Protein AF-0000000083250280 (afdb_homodimer)

Foldseek 3Di:
DDPVVLVVLLVQLLVLQLQLVLLVVVCVVVVDVVSVVSSCVSNVVSVVSLVVSVVPDPPLQSVLSNLVNLVVNVVCCCPPVVDDQDPVSVVVSVVSVVVNVVSVD/DDPVVLVVLLVQLLLLQLQLVLLVVVCVVVVDVVSVVSSCVSNVVSVVSLVVSVVPDPPLQSVLSNLVNLVVNVVCCCPPVVDDCDPVSVVVSVVSVVVNVVSVD

Sequence (210 aa):
MTTSLLFLLLIAMTVFGSFGGALFKRYSASKRFVLLAVGGACYGTGALLNIYLLTKLPYTLVLPANSLTFVWTLLLAKWWFGEKIGKFKIAGTCIIMCGLLLLVLMTTSLLFLLLIAMTVFGSFGGALFKRYSASKRFVLLAVGGACYGTGALLNIYLLTKLPYTLVLPANSLTFVWTLLLAKWWFGEKIGKFKIAGTCIIMCGLLLLVL

Structure (mmCIF, N/CA/C/O backbone):
data_AF-0000000083250280-model_v1
#
loop_
_entity.id
_entity.type
_entity.pdbx_description
1 polymer 'Undecaprenyl phosphate-alpha-L-ara4N flippase subunit ArnE'
#
loop_
_atom_site.group_PDB
_atom_site.id
_atom_site.type_symbol
_atom_site.label_atom_id
_atom_site.label_alt_id
_atom_site.label_comp_id
_atom_site.label_asym_id
_atom_site.label_entity_id
_atom_site.label_seq_id
_atom_site.pdbx_PDB_ins_code
_atom_site.Cartn_x
_atom_site.Cartn_y
_atom_site.Cartn_z
_atom_site.occupancy
_atom_site.B_iso_or_equiv
_atom_site.auth_seq_id
_atom_site.auth_comp_id
_atom_site.auth_asym_id
_atom_site.auth_atom_id
_atom_site.pdbx_PDB_model_num
ATOM 1 N N . MET A 1 1 ? -12.227 20.516 5.793 1 61.25 1 MET A N 1
ATOM 2 C CA . MET A 1 1 ? -12.57 19.094 5.723 1 61.25 1 MET A CA 1
ATOM 3 C C . MET A 1 1 ? -12.523 18.453 7.109 1 61.25 1 MET A C 1
ATOM 5 O O . MET A 1 1 ? -11.531 18.609 7.824 1 61.25 1 MET A O 1
ATOM 9 N N . THR A 1 2 ? -13.633 17.844 7.625 1 76.75 2 THR A N 1
ATOM 10 C CA . THR A 1 2 ? -13.734 17.297 8.977 1 76.75 2 THR A CA 1
ATOM 11 C C . THR A 1 2 ? -12.922 16.016 9.102 1 76.75 2 THR A C 1
ATOM 13 O O . THR A 1 2 ? -12.578 15.383 8.102 1 76.75 2 THR A O 1
ATOM 16 N N . THR A 1 3 ? -12.367 15.82 10.273 1 82 3 THR A N 1
ATOM 17 C CA . THR A 1 3 ? -11.57 14.641 10.602 1 82 3 THR A CA 1
ATOM 18 C C . THR A 1 3 ? -12.281 13.367 10.141 1 82 3 THR A C 1
ATOM 20 O O . THR A 1 3 ? -11.641 12.445 9.633 1 82 3 THR A O 1
ATOM 23 N N . SER A 1 4 ? -13.57 13.43 10.156 1 87.44 4 SER A N 1
ATOM 24 C CA . SER A 1 4 ? -14.352 12.258 9.766 1 87.44 4 SER A CA 1
ATOM 25 C C . SER A 1 4 ? -14.242 11.992 8.266 1 87.44 4 SER A C 1
ATOM 27 O O . SER A 1 4 ? -14.172 10.836 7.836 1 87.44 4 SER A O 1
ATOM 29 N N . LEU A 1 5 ? -14.25 13.016 7.508 1 90.31 5 LEU A N 1
ATOM 30 C CA . LEU A 1 5 ? -14.164 12.883 6.055 1 90.31 5 LEU A CA 1
ATOM 31 C C . LEU A 1 5 ? -12.805 12.344 5.637 1 90.31 5 LEU A C 1
ATOM 33 O O . LEU A 1 5 ? -12.711 11.531 4.715 1 90.31 5 LEU A O 1
ATOM 37 N N . LEU A 1 6 ? -11.844 12.758 6.316 1 91.5 6 LEU A N 1
ATOM 38 C CA . LEU A 1 6 ? -10.5 12.297 5.988 1 91.5 6 LEU A CA 1
ATOM 39 C C . LEU A 1 6 ? -10.359 10.797 6.246 1 91.5 6 LEU A C 1
ATOM 41 O O . LEU A 1 6 ? -9.719 10.086 5.469 1 91.5 6 LEU A O 1
ATOM 45 N N . PHE A 1 7 ? -11.102 10.344 7.25 1 88.88 7 PHE A N 1
ATOM 46 C CA . PHE A 1 7 ? -11.047 8.914 7.559 1 88.88 7 PHE A CA 1
ATOM 47 C C . PHE A 1 7 ? -11.852 8.117 6.539 1 88.88 7 PHE A C 1
ATOM 49 O O . PHE A 1 7 ? -11.469 6.996 6.184 1 88.88 7 PHE A O 1
ATOM 56 N N . LEU A 1 8 ? -12.875 8.727 6.066 1 92.62 8 LEU A N 1
ATOM 57 C CA . LEU A 1 8 ? -13.656 8.086 5.016 1 92.62 8 LEU A CA 1
ATOM 58 C C . LEU A 1 8 ? -12.852 7.98 3.727 1 92.62 8 LEU A C 1
ATOM 60 O O . LEU A 1 8 ? -12.914 6.965 3.033 1 92.62 8 LEU A O 1
ATOM 64 N N . LEU A 1 9 ? -12.141 9.008 3.453 1 94.12 9 LEU A N 1
ATOM 65 C CA . LEU A 1 9 ? -11.312 9.016 2.254 1 94.12 9 LEU A CA 1
ATOM 66 C C . LEU A 1 9 ? -10.188 7.992 2.365 1 94.12 9 LEU A C 1
ATOM 68 O O . LEU A 1 9 ? -9.781 7.395 1.365 1 94.12 9 LEU A O 1
ATOM 72 N N . LEU A 1 10 ? -9.766 7.809 3.588 1 92.56 10 LEU A N 1
ATOM 73 C CA . LEU A 1 10 ? -8.75 6.781 3.816 1 92.56 10 LEU A CA 1
ATOM 74 C C . LEU A 1 10 ? -9.297 5.398 3.479 1 92.56 10 LEU A C 1
ATOM 76 O O . LEU A 1 10 ? -8.625 4.609 2.811 1 92.56 10 LEU A O 1
ATOM 80 N N . ILE A 1 11 ? -10.477 5.168 3.928 1 92.56 11 ILE A N 1
ATOM 81 C CA . ILE A 1 11 ? -11.125 3.891 3.641 1 92.56 11 ILE A CA 1
ATOM 82 C C . ILE A 1 11 ? -11.312 3.736 2.133 1 92.56 11 ILE A C 1
ATOM 84 O O . ILE A 1 11 ? -11 2.686 1.565 1 92.56 11 ILE A O 1
ATOM 88 N N . ALA A 1 12 ? -11.797 4.754 1.535 1 95.31 12 ALA A N 1
ATOM 89 C CA . ALA A 1 12 ? -12.016 4.734 0.092 1 95.31 12 ALA A CA 1
ATOM 90 C C . ALA A 1 12 ? -10.719 4.453 -0.659 1 95.31 12 ALA A C 1
ATOM 92 O O . ALA A 1 12 ? -10.711 3.695 -1.634 1 95.31 12 ALA A O 1
ATOM 93 N N . MET A 1 13 ? -9.664 5.055 -0.224 1 94.31 13 MET A N 1
ATOM 94 C CA . MET A 1 13 ? -8.352 4.863 -0.842 1 94.31 13 MET A CA 1
ATOM 95 C C . MET A 1 13 ? -7.953 3.393 -0.829 1 94.31 13 MET A C 1
ATOM 97 O O . MET A 1 13 ? -7.441 2.875 -1.823 1 94.31 13 MET A O 1
ATOM 101 N N . THR A 1 14 ? -8.211 2.701 0.251 1 93.38 14 THR A N 1
ATOM 102 C CA . THR A 1 14 ? -7.805 1.306 0.381 1 93.38 14 THR A CA 1
ATOM 103 C C . THR A 1 14 ? -8.703 0.402 -0.456 1 93.38 14 THR A C 1
ATOM 105 O O . THR A 1 14 ? -8.258 -0.626 -0.969 1 93.38 14 THR A O 1
ATOM 108 N N . VAL A 1 15 ? -9.953 0.803 -0.577 1 94.5 15 VAL A N 1
ATOM 109 C CA . VAL A 1 15 ? -10.883 0.042 -1.41 1 94.5 15 VAL A CA 1
ATOM 110 C C . VAL A 1 15 ? -10.453 0.128 -2.873 1 94.5 15 VAL A C 1
ATOM 112 O O . VAL A 1 15 ? -10.336 -0.894 -3.553 1 94.5 15 VAL A O 1
ATOM 115 N N . PHE A 1 16 ? -10.164 1.3 -3.33 1 94.88 16 PHE A N 1
ATOM 116 C CA . PHE A 1 16 ? -9.727 1.494 -4.707 1 94.88 16 PHE A CA 1
ATOM 117 C C . PHE A 1 16 ? -8.414 0.756 -4.965 1 94.88 16 PHE A C 1
ATOM 119 O O . PHE A 1 16 ? -8.234 0.159 -6.027 1 94.88 16 PHE A O 1
ATOM 126 N N . GLY A 1 17 ? -7.555 0.816 -4.016 1 92.19 17 GLY A N 1
ATOM 127 C CA . GLY A 1 17 ? -6.289 0.11 -4.156 1 92.19 17 GLY A CA 1
ATOM 128 C C . GLY A 1 17 ? -6.457 -1.395 -4.258 1 92.19 17 GLY A C 1
ATOM 129 O O . GLY A 1 17 ? -5.832 -2.037 -5.105 1 92.19 17 GLY A O 1
ATOM 130 N N . SER A 1 18 ? -7.27 -1.925 -3.402 1 93.56 18 SER A N 1
ATOM 131 C CA . SER A 1 18 ? -7.477 -3.369 -3.395 1 93.56 18 SER A CA 1
ATOM 132 C C . SER A 1 18 ? -8.18 -3.836 -4.664 1 93.56 18 SER A C 1
ATOM 134 O O . SER A 1 18 ? -7.809 -4.859 -5.246 1 93.56 18 SER A O 1
ATOM 136 N N . PHE A 1 19 ? -9.156 -3.096 -5.094 1 94.69 19 PHE A N 1
ATOM 137 C CA . PHE A 1 19 ? -9.883 -3.455 -6.309 1 94.69 19 PHE A CA 1
ATOM 138 C C . PHE A 1 19 ? -8.977 -3.34 -7.527 1 94.69 19 PHE A C 1
ATOM 140 O O . PHE A 1 19 ? -9.023 -4.191 -8.422 1 94.69 19 PHE A O 1
ATOM 147 N N . GLY A 1 20 ? -8.234 -2.285 -7.566 1 93.69 20 GLY A N 1
ATOM 148 C CA . GLY A 1 20 ? -7.273 -2.162 -8.648 1 93.69 20 GLY A CA 1
ATOM 149 C C . GLY A 1 20 ? -6.293 -3.318 -8.719 1 93.69 20 GLY A C 1
ATOM 150 O O . GLY A 1 20 ? -6.027 -3.854 -9.797 1 93.69 20 GLY A O 1
ATOM 151 N N . GLY A 1 21 ? -5.777 -3.688 -7.594 1 91.88 21 GLY A N 1
ATOM 152 C CA . GLY A 1 21 ? -4.883 -4.832 -7.535 1 91.88 21 GLY A CA 1
ATOM 153 C C . GLY A 1 21 ? -5.531 -6.121 -7.996 1 91.88 21 GLY A C 1
ATOM 154 O O . GLY A 1 21 ? -4.906 -6.926 -8.688 1 91.88 21 GLY A O 1
ATOM 155 N N . ALA A 1 22 ? -6.703 -6.344 -7.574 1 94.06 22 ALA A N 1
ATOM 156 C CA . ALA A 1 22 ? -7.43 -7.555 -7.957 1 94.06 22 ALA A CA 1
ATOM 157 C C . ALA A 1 22 ? -7.641 -7.609 -9.469 1 94.06 22 ALA A C 1
ATOM 159 O O . ALA A 1 22 ? -7.516 -8.672 -10.078 1 94.06 22 ALA A O 1
ATOM 160 N N . LEU A 1 23 ? -7.977 -6.473 -10.023 1 94.19 23 LEU A N 1
ATOM 161 C CA . LEU A 1 23 ? -8.195 -6.402 -11.469 1 94.19 23 LEU A CA 1
ATOM 162 C C . LEU A 1 23 ? -6.895 -6.648 -12.227 1 94.19 23 LEU A C 1
ATOM 164 O O . LEU A 1 23 ? -6.898 -7.27 -13.289 1 94.19 23 LEU A O 1
ATOM 168 N N . PHE A 1 24 ? -5.809 -6.152 -11.656 1 93.06 24 PHE A N 1
ATOM 169 C CA . PHE A 1 24 ? -4.52 -6.418 -12.281 1 93.06 24 PHE A CA 1
ATOM 170 C C . PHE A 1 24 ? -4.191 -7.906 -12.242 1 93.06 24 PHE A C 1
ATOM 172 O O . PHE A 1 24 ? -3.654 -8.453 -13.203 1 93.06 24 PHE A O 1
ATOM 179 N N . LYS A 1 25 ? -4.48 -8.453 -11.086 1 92 25 LYS A N 1
ATOM 180 C CA . LYS A 1 25 ? -4.242 -9.891 -11 1 92 25 LYS A CA 1
ATOM 181 C C . LYS A 1 25 ? -5.094 -10.648 -12.023 1 92 25 LYS A C 1
ATOM 183 O O . LYS A 1 25 ? -4.613 -11.586 -12.664 1 92 25 LYS A O 1
ATOM 188 N N . ARG A 1 26 ? -6.32 -10.281 -12.117 1 92.38 26 ARG A N 1
ATOM 189 C CA . ARG A 1 26 ? -7.195 -10.93 -13.086 1 92.38 26 ARG A CA 1
ATOM 190 C C . ARG A 1 26 ? -6.695 -10.711 -14.508 1 92.38 26 ARG A C 1
ATOM 192 O O . ARG A 1 26 ? -6.848 -11.586 -15.367 1 92.38 26 ARG A O 1
ATOM 199 N N . TYR A 1 27 ? -6.211 -9.547 -14.719 1 90.62 27 TYR A N 1
ATOM 200 C CA . TYR A 1 27 ? -5.633 -9.25 -16.031 1 90.62 27 TYR A CA 1
ATOM 201 C C . TYR A 1 27 ? -4.512 -10.227 -16.359 1 90.62 27 TYR A C 1
ATOM 203 O O . TYR A 1 27 ? -4.367 -10.633 -17.516 1 90.62 27 TYR A O 1
ATOM 211 N N . SER A 1 28 ? -3.713 -10.578 -15.383 1 86.94 28 SER A N 1
ATOM 212 C CA . SER A 1 28 ? -2.596 -11.484 -15.609 1 86.94 28 SER A CA 1
ATOM 213 C C . SER A 1 28 ? -3.084 -12.844 -16.109 1 86.94 28 SER A C 1
ATOM 215 O O . SER A 1 28 ? -2.371 -13.531 -16.844 1 86.94 28 SER A O 1
ATOM 217 N N . ALA A 1 29 ? -4.234 -13.227 -15.82 1 87.12 29 ALA A N 1
ATOM 218 C CA . ALA A 1 29 ? -4.793 -14.508 -16.234 1 87.12 29 ALA A CA 1
ATOM 219 C C . ALA A 1 29 ? -5.559 -14.367 -17.547 1 87.12 29 ALA A C 1
ATOM 221 O O . ALA A 1 29 ? -5.418 -15.195 -18.453 1 87.12 29 ALA A O 1
ATOM 222 N N . SER A 1 30 ? -6.34 -13.297 -17.688 1 89.5 30 SER A N 1
ATOM 223 C CA . SER A 1 30 ? -7.258 -13.172 -18.828 1 89.5 30 SER A CA 1
ATOM 224 C C . SER A 1 30 ? -6.641 -12.336 -19.953 1 89.5 30 SER A C 1
ATOM 226 O O . SER A 1 30 ? -7.031 -12.477 -21.109 1 89.5 30 SER A O 1
ATOM 228 N N . LYS A 1 31 ? -5.734 -11.5 -19.625 1 89.69 31 LYS A N 1
ATOM 229 C CA . LYS A 1 31 ? -5.051 -10.609 -20.562 1 89.69 31 LYS A CA 1
ATOM 230 C C . LYS A 1 31 ? -6.039 -9.688 -21.266 1 89.69 31 LYS A C 1
ATOM 232 O O . LYS A 1 31 ? -5.836 -9.32 -22.422 1 89.69 31 LYS A O 1
ATOM 237 N N . ARG A 1 32 ? -7.246 -9.453 -20.625 1 91.56 32 ARG A N 1
ATOM 238 C CA . ARG A 1 32 ? -8.227 -8.508 -21.156 1 91.56 32 ARG A CA 1
ATOM 239 C C . ARG A 1 32 ? -7.832 -7.074 -20.828 1 91.56 32 ARG A C 1
ATOM 241 O O . ARG A 1 32 ? -7.754 -6.691 -19.656 1 91.56 32 ARG A O 1
ATOM 248 N N . PHE A 1 33 ? -7.66 -6.234 -21.797 1 93.31 33 PHE A N 1
ATOM 249 C CA . PHE A 1 33 ? -7.164 -4.871 -21.656 1 93.31 33 PHE A CA 1
ATOM 250 C C . PHE A 1 33 ? -8.125 -4.035 -20.812 1 93.31 33 PHE A C 1
ATOM 252 O O . PHE A 1 33 ? -7.703 -3.094 -20.141 1 93.31 33 PHE A O 1
ATOM 259 N N . VAL A 1 34 ? -9.383 -4.375 -20.922 1 94.31 34 VAL A N 1
ATOM 260 C CA . VAL A 1 34 ? -10.367 -3.637 -20.141 1 94.31 34 VAL A CA 1
ATOM 261 C C . VAL A 1 34 ? -10.039 -3.756 -18.656 1 94.31 34 VAL A C 1
ATOM 263 O O . VAL A 1 34 ? -10.219 -2.803 -17.891 1 94.31 34 VAL A O 1
ATOM 266 N N . LEU A 1 35 ? -9.492 -4.863 -18.203 1 94.56 35 LEU A N 1
ATOM 267 C CA . LEU A 1 35 ? -9.117 -5.07 -16.797 1 94.56 35 LEU A CA 1
ATOM 268 C C . LEU A 1 35 ? -7.922 -4.203 -16.422 1 94.56 35 LEU A C 1
ATOM 270 O O . LEU A 1 35 ? -7.855 -3.678 -15.312 1 94.56 35 LEU A O 1
ATOM 274 N N . LEU A 1 36 ? -7.066 -4.102 -17.375 1 92.44 36 LEU A N 1
ATOM 275 C CA . LEU A 1 36 ? -5.906 -3.246 -17.141 1 92.44 36 LEU A CA 1
ATOM 276 C C . LEU A 1 36 ? -6.324 -1.784 -17.031 1 92.44 36 LEU A C 1
ATOM 278 O O . LEU A 1 36 ? -5.867 -1.078 -16.125 1 92.44 36 LEU A O 1
ATOM 282 N N . ALA A 1 37 ? -7.145 -1.393 -17.875 1 94.88 37 ALA A N 1
ATOM 283 C CA . ALA A 1 37 ? -7.602 -0.005 -17.906 1 94.88 37 ALA A CA 1
ATOM 284 C C . ALA A 1 37 ? -8.406 0.327 -16.656 1 94.88 37 ALA A C 1
ATOM 286 O O . ALA A 1 37 ? -8.156 1.334 -15.984 1 94.88 37 ALA A O 1
ATOM 287 N N . VAL A 1 38 ? -9.344 -0.538 -16.344 1 95.44 38 VAL A N 1
ATOM 288 C CA . VAL A 1 38 ? -10.188 -0.3 -15.18 1 95.44 38 VAL A CA 1
ATOM 289 C C . VAL A 1 38 ? -9.359 -0.443 -13.906 1 95.44 38 VAL A C 1
ATOM 291 O O . VAL A 1 38 ? -9.523 0.331 -12.961 1 95.44 38 VAL A O 1
ATOM 294 N N . GLY A 1 39 ? -8.469 -1.437 -13.883 1 95 39 GLY A N 1
ATOM 295 C CA . GLY A 1 39 ? -7.559 -1.568 -12.758 1 95 39 GLY A CA 1
ATOM 296 C C . GLY A 1 39 ? -6.66 -0.359 -12.57 1 95 39 GLY A C 1
ATOM 297 O O . GLY A 1 39 ? -6.477 0.115 -11.445 1 95 39 GLY A O 1
ATOM 298 N N . GLY A 1 40 ? -6.141 0.108 -13.648 1 93.81 40 GLY A N 1
ATOM 299 C CA . GLY A 1 40 ? -5.336 1.319 -13.625 1 93.81 40 GLY A CA 1
ATOM 300 C C . GLY A 1 40 ? -6.094 2.527 -13.109 1 93.81 40 GLY A C 1
ATOM 301 O O . GLY A 1 40 ? -5.555 3.324 -12.336 1 93.81 40 GLY A O 1
ATOM 302 N N . ALA A 1 41 ? -7.266 2.666 -13.602 1 95.25 41 ALA A N 1
ATOM 303 C CA . ALA A 1 41 ? -8.102 3.771 -13.148 1 95.25 41 ALA A CA 1
ATOM 304 C C . ALA A 1 41 ? -8.375 3.676 -11.648 1 95.25 41 ALA A C 1
ATOM 306 O O . ALA A 1 41 ? -8.297 4.676 -10.93 1 95.25 41 ALA A O 1
ATOM 307 N N . CYS A 1 42 ? -8.727 2.486 -11.188 1 95 42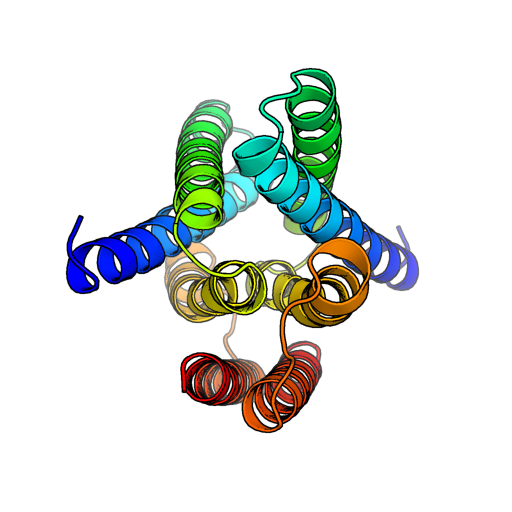 CYS A N 1
ATOM 308 C CA . CYS A 1 42 ? -8.977 2.273 -9.766 1 95 42 CYS A CA 1
ATOM 309 C C . CYS A 1 42 ? -7.719 2.559 -8.945 1 95 42 CYS A C 1
ATOM 311 O O . CYS A 1 42 ? -7.762 3.324 -7.984 1 95 42 CYS A O 1
ATOM 313 N N . TYR A 1 43 ? -6.684 1.953 -9.383 1 90.19 43 TYR A N 1
ATOM 314 C CA . TYR A 1 43 ? -5.418 2.133 -8.68 1 90.19 43 TYR A CA 1
ATOM 315 C C . TYR A 1 43 ? -4.973 3.59 -8.719 1 90.19 43 TYR A C 1
ATOM 317 O O . TYR A 1 43 ? -4.457 4.117 -7.734 1 90.19 43 TYR A O 1
ATOM 325 N N . GLY A 1 44 ? -5.09 4.184 -9.859 1 91.38 44 GLY A N 1
ATOM 326 C CA . GLY A 1 44 ? -4.781 5.594 -10.016 1 91.38 44 GLY A CA 1
ATOM 327 C C . GLY A 1 44 ? -5.594 6.488 -9.094 1 91.38 44 GLY A C 1
ATOM 328 O O . GLY A 1 44 ? -5.059 7.43 -8.5 1 91.38 44 GLY A O 1
ATOM 329 N N . THR A 1 45 ? -6.883 6.203 -9.031 1 94.81 45 THR A N 1
ATOM 330 C CA . THR A 1 45 ? -7.738 6.945 -8.117 1 94.81 45 THR A CA 1
ATOM 331 C C . THR A 1 45 ? -7.262 6.777 -6.676 1 94.81 45 THR A C 1
ATOM 333 O O . THR A 1 45 ? -7.219 7.746 -5.914 1 94.81 45 THR A O 1
ATOM 336 N N . GLY A 1 46 ? -6.93 5.551 -6.262 1 93.38 46 GLY A N 1
ATOM 337 C CA . GLY A 1 46 ? -6.363 5.316 -4.941 1 93.38 46 GLY A CA 1
ATOM 338 C C . GLY A 1 46 ? -5.098 6.109 -4.688 1 93.38 46 GLY A C 1
ATOM 339 O O . GLY A 1 46 ? -4.914 6.668 -3.604 1 93.38 46 GLY A O 1
ATOM 340 N N . ALA A 1 47 ? -4.273 6.18 -5.707 1 89.94 47 ALA A N 1
ATOM 341 C CA . ALA A 1 47 ? -3.021 6.926 -5.609 1 89.94 47 ALA A CA 1
ATOM 342 C C . ALA A 1 47 ? -3.283 8.422 -5.426 1 89.94 47 ALA A C 1
ATOM 344 O O . ALA A 1 47 ? -2.639 9.07 -4.602 1 89.94 47 ALA A O 1
ATOM 345 N N . LEU A 1 48 ? -4.203 8.898 -6.176 1 92.81 48 LEU A N 1
ATOM 346 C CA . LEU A 1 48 ? -4.539 10.312 -6.07 1 92.81 48 LEU A CA 1
ATOM 347 C C . LEU A 1 48 ? -5.102 10.641 -4.691 1 92.81 48 LEU A C 1
ATOM 349 O O . LEU A 1 48 ? -4.793 11.688 -4.117 1 92.81 48 LEU A O 1
ATOM 353 N N . LEU A 1 49 ? -5.953 9.781 -4.211 1 93.88 49 LEU A N 1
ATOM 354 C CA . LEU A 1 49 ? -6.465 9.953 -2.857 1 93.88 49 LEU A CA 1
ATOM 355 C C . LEU A 1 49 ? -5.328 9.914 -1.84 1 93.88 49 LEU A C 1
ATOM 357 O O . LEU A 1 49 ? -5.324 10.688 -0.876 1 93.88 49 LEU A O 1
ATOM 361 N N . ASN A 1 50 ? -4.43 9.031 -2.078 1 90.56 50 ASN A N 1
ATOM 362 C CA . ASN A 1 50 ? -3.27 8.938 -1.201 1 90.56 50 ASN A CA 1
ATOM 363 C C . ASN A 1 50 ? -2.471 10.242 -1.19 1 90.56 50 ASN A C 1
ATOM 365 O O . ASN A 1 50 ? -2.092 10.734 -0.126 1 90.56 50 ASN A O 1
ATOM 369 N N . ILE A 1 51 ? -2.221 10.75 -2.354 1 90.19 51 ILE A N 1
ATOM 370 C CA . ILE A 1 51 ? -1.474 11.992 -2.477 1 90.19 51 ILE A CA 1
ATOM 371 C C . ILE A 1 51 ? -2.217 13.117 -1.751 1 90.19 51 ILE A C 1
ATOM 373 O O . ILE A 1 51 ? -1.609 13.891 -1.01 1 90.19 51 ILE A O 1
ATOM 377 N N . TYR A 1 52 ? -3.451 13.172 -1.966 1 93.44 52 TYR A N 1
ATOM 378 C CA . TYR A 1 52 ? -4.273 14.18 -1.308 1 93.44 52 TYR A CA 1
ATOM 379 C C . TYR A 1 52 ? -4.223 14.023 0.207 1 93.44 52 TYR A C 1
ATOM 381 O O . TYR A 1 52 ? -4.047 15 0.935 1 93.44 52 TYR A O 1
ATOM 389 N N . LEU A 1 53 ? -4.383 12.859 0.697 1 93.44 53 LEU A N 1
ATOM 390 C CA . LEU A 1 53 ? -4.41 12.594 2.131 1 93.44 53 LEU A CA 1
ATOM 391 C C . LEU A 1 53 ? -3.061 12.898 2.768 1 93.44 53 LEU A C 1
ATOM 393 O O . LEU A 1 53 ? -2.992 13.305 3.93 1 93.44 53 LEU A O 1
ATOM 397 N N . LEU A 1 54 ? -1.982 12.797 2.006 1 90.5 54 LEU A N 1
ATOM 398 C CA . LEU A 1 54 ? -0.641 13.086 2.504 1 90.5 54 LEU A CA 1
ATOM 399 C C . LEU A 1 54 ? -0.457 14.578 2.746 1 90.5 54 LEU A C 1
ATOM 401 O O . LEU A 1 54 ? 0.449 14.984 3.477 1 90.5 54 LEU A O 1
ATOM 405 N N . THR A 1 55 ? -1.272 15.359 2.051 1 90.75 55 THR A N 1
ATOM 406 C CA . THR A 1 55 ? -1.205 16.797 2.281 1 90.75 55 THR A CA 1
ATOM 407 C C . THR A 1 55 ? -1.978 17.188 3.541 1 90.75 55 THR A C 1
ATOM 409 O O . THR A 1 55 ? -1.797 18.281 4.078 1 90.75 55 THR A O 1
ATOM 412 N N . LYS A 1 56 ? -2.814 16.297 4.059 1 91.75 56 LYS A N 1
ATOM 413 C CA . LYS A 1 56 ? -3.707 16.656 5.16 1 91.75 56 LYS A CA 1
ATOM 414 C C . LYS A 1 56 ? -3.35 15.883 6.426 1 91.75 56 LYS A C 1
ATOM 416 O O . LYS A 1 56 ? -3.639 16.328 7.535 1 91.75 56 LYS A O 1
ATOM 421 N N . LEU A 1 57 ? -2.811 14.75 6.332 1 88.62 57 LEU A N 1
ATOM 422 C CA . LEU A 1 57 ? -2.547 13.867 7.457 1 88.62 57 LEU A CA 1
ATOM 423 C C . LEU A 1 57 ? -1.061 13.531 7.551 1 88.62 57 LEU A C 1
ATOM 425 O O . LEU A 1 57 ? -0.33 13.656 6.566 1 88.62 57 LEU A O 1
ATOM 429 N N . PRO A 1 58 ? -0.611 13.148 8.742 1 88.94 58 PRO A N 1
ATOM 430 C CA . PRO A 1 58 ? 0.789 12.75 8.891 1 88.94 58 PRO A CA 1
ATOM 431 C C . PRO A 1 58 ? 1.144 11.516 8.062 1 88.94 58 PRO A C 1
ATOM 433 O O . PRO A 1 58 ? 0.302 10.633 7.863 1 88.94 58 PRO A O 1
ATOM 436 N N . TYR A 1 59 ? 2.367 11.578 7.539 1 90.5 59 TYR A N 1
ATOM 437 C CA . TYR A 1 59 ? 2.916 10.492 6.742 1 90.5 59 TYR A CA 1
ATOM 438 C C . TYR A 1 59 ? 2.789 9.156 7.477 1 90.5 59 TYR A C 1
ATOM 440 O O . TYR A 1 59 ? 2.434 8.141 6.879 1 90.5 59 TYR A O 1
ATOM 448 N N . THR A 1 60 ? 3.01 9.102 8.781 1 87.81 60 THR A N 1
ATOM 449 C CA . THR A 1 60 ? 3.02 7.891 9.602 1 87.81 60 THR A CA 1
ATOM 450 C C . THR A 1 60 ? 1.604 7.355 9.797 1 87.81 60 THR A C 1
ATOM 452 O O . THR A 1 60 ? 1.417 6.246 10.297 1 87.81 60 THR A O 1
ATOM 455 N N . LEU A 1 61 ? 0.681 8.125 9.328 1 85.75 61 LEU A N 1
ATOM 456 C CA . LEU A 1 61 ? -0.698 7.66 9.422 1 85.75 61 LEU A CA 1
ATOM 457 C C . LEU A 1 61 ? -1.201 7.164 8.07 1 85.75 61 LEU A C 1
ATOM 459 O O . LEU A 1 61 ? -1.807 6.09 7.988 1 85.75 61 LEU A O 1
ATOM 463 N N . VAL A 1 62 ? -0.955 7.906 7.082 1 87.62 62 VAL A N 1
ATOM 464 C CA . VAL A 1 62 ? -1.516 7.629 5.766 1 87.62 62 VAL A CA 1
ATOM 465 C C . VAL A 1 62 ? -0.962 6.309 5.234 1 87.62 62 VAL A C 1
ATOM 467 O O . VAL A 1 62 ? -1.722 5.441 4.797 1 87.62 62 VAL A O 1
ATOM 470 N N . LEU A 1 63 ? 0.323 6.113 5.27 1 86.19 63 LEU A N 1
ATOM 471 C CA . LEU A 1 63 ? 0.923 4.926 4.672 1 86.19 63 LEU A CA 1
ATOM 472 C C . LEU A 1 63 ? 0.522 3.67 5.438 1 86.19 63 LEU A C 1
ATOM 474 O O . LEU A 1 63 ? 0.084 2.686 4.84 1 86.19 63 LEU A O 1
ATOM 478 N N . PRO A 1 64 ? 0.562 3.729 6.668 1 83 64 PRO 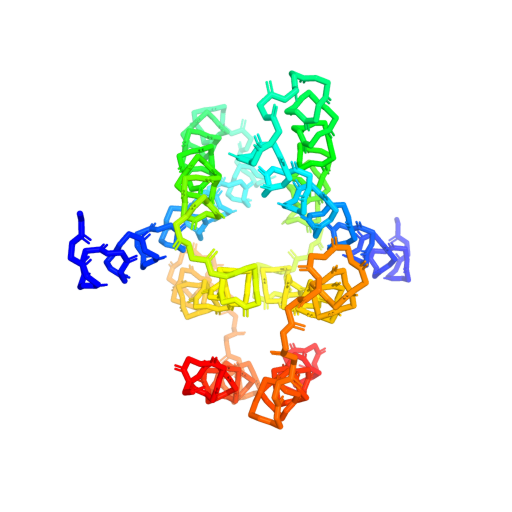A N 1
ATOM 479 C CA . PRO A 1 64 ? 0.128 2.529 7.391 1 83 64 PRO A CA 1
ATOM 480 C C . PRO A 1 64 ? -1.364 2.25 7.223 1 83 64 PRO A C 1
ATOM 482 O O . PRO A 1 64 ? -1.797 1.1 7.332 1 83 64 PRO A O 1
ATOM 485 N N . ALA A 1 65 ? -2.186 3.213 6.984 1 85.12 65 ALA A N 1
ATOM 486 C CA . ALA A 1 65 ? -3.615 3.012 6.762 1 85.12 65 ALA A CA 1
ATOM 487 C C . ALA A 1 65 ? -3.861 2.1 5.566 1 85.12 65 ALA A C 1
ATOM 489 O O . ALA A 1 65 ? -4.926 1.484 5.453 1 85.12 65 ALA A O 1
ATOM 490 N N . ASN A 1 66 ? -2.865 1.996 4.73 1 84.44 66 ASN A N 1
ATOM 491 C CA . ASN A 1 66 ? -2.949 1.102 3.58 1 84.44 66 ASN A CA 1
ATOM 492 C C . ASN A 1 66 ? -3.051 -0.358 4.012 1 84.44 66 ASN A C 1
ATOM 494 O O . ASN A 1 66 ? -3.447 -1.217 3.221 1 84.44 66 ASN A O 1
ATOM 498 N N . SER A 1 67 ? -2.68 -0.627 5.242 1 83.81 67 SER A N 1
ATOM 499 C CA . SER A 1 67 ? -2.789 -2 5.727 1 83.81 67 SER A CA 1
ATOM 500 C C . SER A 1 67 ? -4.242 -2.459 5.762 1 83.81 67 SER A C 1
ATOM 502 O O . SER A 1 67 ? -4.52 -3.66 5.734 1 83.81 67 SER A O 1
ATOM 504 N N . LEU A 1 68 ? -5.184 -1.561 5.777 1 85.88 68 LEU A N 1
ATOM 505 C CA . LEU A 1 68 ? -6.602 -1.892 5.703 1 85.88 68 LEU A CA 1
ATOM 506 C C . LEU A 1 68 ? -6.922 -2.629 4.406 1 85.88 68 LEU A C 1
ATOM 508 O O . LEU A 1 68 ? -7.926 -3.34 4.32 1 85.88 68 LEU A O 1
ATOM 512 N N . THR A 1 69 ? -6.148 -2.395 3.416 1 87.81 69 THR A N 1
ATOM 513 C CA . THR A 1 69 ? -6.312 -3.055 2.127 1 87.81 69 THR A CA 1
ATOM 514 C C . THR A 1 69 ? -6.301 -4.574 2.291 1 87.81 69 THR A C 1
ATOM 516 O O . THR A 1 69 ? -6.922 -5.293 1.509 1 87.81 69 THR A O 1
ATOM 519 N N . PHE A 1 70 ? -5.641 -5.059 3.342 1 87 70 PHE A N 1
ATOM 520 C CA . PHE A 1 70 ? -5.488 -6.496 3.531 1 87 70 PHE A CA 1
ATOM 521 C C . PHE A 1 70 ? -6.836 -7.148 3.818 1 87 70 PHE A C 1
ATOM 523 O O . PHE A 1 70 ? -7.066 -8.297 3.443 1 87 70 PHE A O 1
ATOM 530 N N . VAL A 1 71 ? -7.68 -6.434 4.461 1 88.25 71 VAL A N 1
ATOM 531 C CA . VAL A 1 71 ? -9.016 -6.949 4.715 1 88.25 71 VAL A CA 1
ATOM 532 C C . VAL A 1 71 ? -9.75 -7.168 3.391 1 88.25 71 VAL A C 1
ATOM 534 O O . VAL A 1 71 ? -10.32 -8.234 3.16 1 88.25 71 VAL A O 1
ATOM 537 N N . TRP A 1 72 ? -9.688 -6.227 2.551 1 92.31 72 TRP A N 1
ATOM 538 C CA . TRP A 1 72 ? -10.328 -6.328 1.241 1 92.31 72 TRP A CA 1
ATOM 539 C C . TRP A 1 72 ? -9.68 -7.43 0.407 1 92.31 72 TRP A C 1
ATOM 541 O O . TRP A 1 72 ? -10.367 -8.141 -0.324 1 92.31 72 TRP A O 1
ATOM 551 N N . THR A 1 73 ? -8.383 -7.48 0.558 1 90.31 73 THR A N 1
ATOM 552 C CA . THR A 1 73 ? -7.625 -8.469 -0.2 1 90.31 73 THR A CA 1
ATOM 553 C C . THR A 1 73 ? -8.086 -9.883 0.145 1 90.31 73 THR A C 1
ATOM 555 O O . THR A 1 73 ? -8.234 -10.727 -0.742 1 90.31 73 THR A O 1
ATOM 558 N N . LEU A 1 74 ? -8.281 -10.133 1.426 1 88.81 74 LEU A N 1
ATOM 559 C CA . LEU A 1 74 ? -8.734 -11.453 1.839 1 88.81 74 LEU A CA 1
ATOM 560 C C . LEU A 1 74 ? -10.102 -11.773 1.241 1 88.81 74 LEU A C 1
ATOM 562 O O . LEU A 1 74 ? -10.336 -12.891 0.768 1 88.81 74 LEU A O 1
ATOM 566 N N . LEU A 1 75 ? -10.922 -10.812 1.28 1 90.56 75 LEU A N 1
ATOM 567 C CA . LEU A 1 75 ? -12.281 -11.008 0.773 1 90.56 75 LEU A CA 1
ATOM 568 C C . LEU A 1 75 ? -12.266 -11.25 -0.732 1 90.56 75 LEU A C 1
ATOM 570 O O . LEU A 1 75 ? -12.906 -12.188 -1.221 1 90.56 75 LEU A O 1
ATOM 574 N N . LEU A 1 76 ? -11.555 -10.461 -1.452 1 92.19 76 LEU A N 1
ATOM 575 C CA . LEU A 1 76 ? -11.5 -10.57 -2.906 1 92.19 76 LEU A CA 1
ATOM 576 C C . LEU A 1 76 ? -10.766 -11.844 -3.326 1 92.19 76 LEU A C 1
ATOM 578 O O . LEU A 1 76 ? -11.141 -12.477 -4.312 1 92.19 76 LEU A O 1
ATOM 582 N N . ALA A 1 77 ? -9.688 -12.164 -2.568 1 90.25 77 ALA A N 1
ATOM 583 C CA . ALA A 1 77 ? -8.914 -13.359 -2.885 1 90.25 77 ALA A CA 1
ATOM 584 C C . ALA A 1 77 ? -9.789 -14.609 -2.814 1 90.25 77 ALA A C 1
ATOM 586 O O . ALA A 1 77 ? -9.68 -15.5 -3.66 1 90.25 77 ALA A O 1
ATOM 587 N N . LYS A 1 78 ? -10.602 -14.688 -1.838 1 88.25 78 LYS A N 1
ATOM 588 C CA . LYS A 1 78 ? -11.484 -15.836 -1.654 1 88.25 78 LYS A CA 1
ATOM 589 C C . LYS A 1 78 ? -12.578 -15.867 -2.721 1 88.25 78 LYS A C 1
ATOM 591 O O . LYS A 1 78 ? -12.773 -16.891 -3.387 1 88.25 78 LYS A O 1
ATOM 596 N N . TRP A 1 79 ? -13.227 -14.805 -2.91 1 88.31 79 TRP A N 1
ATOM 597 C CA . TRP A 1 79 ? -14.438 -14.781 -3.729 1 88.31 79 TRP A CA 1
ATOM 598 C C . TRP A 1 79 ? -14.086 -14.664 -5.207 1 88.31 79 TRP A C 1
ATOM 600 O O . TRP A 1 79 ? -14.742 -15.273 -6.055 1 88.31 79 TRP A O 1
ATOM 610 N N . TRP A 1 80 ? -13.078 -13.938 -5.535 1 88 80 TRP A N 1
ATOM 611 C CA . TRP A 1 80 ? -12.781 -13.688 -6.941 1 88 80 TRP A CA 1
ATOM 612 C C . TRP A 1 80 ? -11.758 -14.688 -7.469 1 88 80 TRP A C 1
ATOM 614 O O . TRP A 1 80 ? -11.844 -15.117 -8.617 1 88 80 TRP A O 1
ATOM 624 N N . PHE A 1 81 ? -10.758 -15.086 -6.645 1 89.94 81 PHE A N 1
ATOM 625 C CA . PHE A 1 81 ? -9.648 -15.883 -7.152 1 89.94 81 PHE A CA 1
ATOM 626 C C . PHE A 1 81 ? -9.688 -17.297 -6.578 1 89.94 81 PHE A C 1
ATOM 628 O O . PHE A 1 81 ? -8.938 -18.172 -7.02 1 89.94 81 PHE A O 1
ATOM 635 N N . GLY A 1 82 ? -10.531 -17.516 -5.598 1 88.62 82 GLY A N 1
ATOM 636 C CA . GLY A 1 82 ? -10.664 -18.844 -5.031 1 88.62 82 GLY A CA 1
ATOM 637 C C . GLY A 1 82 ? -9.438 -19.281 -4.254 1 88.62 82 GLY A C 1
ATOM 638 O O . GLY A 1 82 ? -9.117 -20.469 -4.203 1 88.62 82 GLY A O 1
ATOM 639 N N . GLU A 1 83 ? -8.641 -18.375 -3.799 1 87.12 83 GLU A N 1
ATOM 640 C CA . GLU A 1 83 ? -7.469 -18.703 -2.998 1 87.12 83 GLU A CA 1
ATOM 641 C C . GLU A 1 83 ? -7.867 -19.344 -1.671 1 87.12 83 GLU A C 1
ATOM 643 O O . GLU A 1 83 ? -8.906 -19 -1.097 1 87.12 83 GLU A O 1
ATOM 648 N N . LYS A 1 84 ? -7.164 -20.359 -1.283 1 86.25 84 LYS A N 1
ATOM 649 C CA . LYS A 1 84 ? -7.395 -20.953 0.031 1 86.25 84 LYS A CA 1
ATOM 650 C C . LYS A 1 84 ? -6.867 -20.047 1.141 1 86.25 84 LYS A C 1
ATOM 652 O O . LYS A 1 84 ? -5.672 -19.766 1.198 1 86.25 84 LYS A O 1
ATOM 657 N N . ILE A 1 85 ? -7.797 -19.547 1.85 1 86.75 85 ILE A N 1
ATOM 658 C CA . ILE A 1 85 ? -7.414 -18.688 2.955 1 86.75 85 ILE A CA 1
ATOM 659 C C . ILE A 1 85 ? -7.184 -19.516 4.211 1 86.75 85 ILE A C 1
ATOM 661 O O . ILE A 1 85 ? -8.133 -20 4.828 1 86.75 85 ILE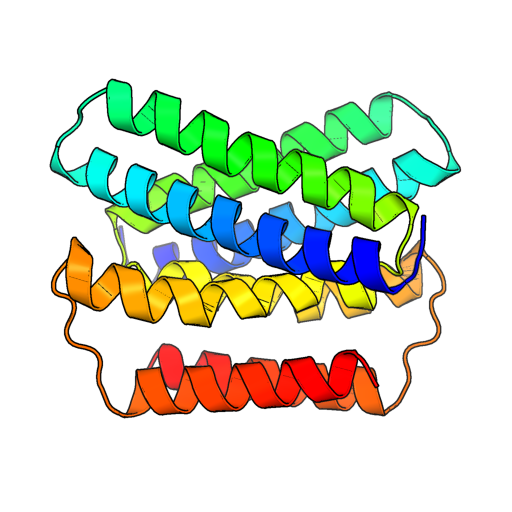 A O 1
ATOM 665 N N . GLY A 1 86 ? -5.945 -19.719 4.586 1 86.81 86 GLY A N 1
ATOM 666 C CA . GLY A 1 86 ? -5.586 -20.516 5.75 1 86.81 86 GLY A CA 1
ATOM 667 C C . GLY A 1 86 ? -5.648 -19.75 7.051 1 86.81 86 GLY A C 1
ATOM 668 O O . GLY A 1 86 ? -5.863 -18.531 7.043 1 86.81 86 GLY A O 1
ATOM 669 N N . LYS A 1 87 ? -5.52 -20.484 8.094 1 90.56 87 LYS A N 1
ATOM 670 C CA . LYS A 1 87 ? -5.602 -19.906 9.43 1 90.56 87 LYS A CA 1
ATOM 671 C C . LYS A 1 87 ? -4.5 -18.875 9.648 1 90.56 87 LYS A C 1
ATOM 673 O O . LYS A 1 87 ? -4.711 -17.859 10.32 1 90.56 87 LYS A O 1
ATOM 678 N N . PHE A 1 88 ? -3.416 -19.062 9.102 1 88.31 88 PHE A N 1
ATOM 679 C CA . PHE A 1 88 ? -2.295 -18.141 9.281 1 88.31 88 PHE A CA 1
ATOM 680 C C . PHE A 1 88 ? -2.564 -16.812 8.586 1 88.31 88 PHE A C 1
ATOM 682 O O . PHE A 1 88 ? -2.195 -15.758 9.102 1 88.31 88 PHE A O 1
ATOM 689 N N . LYS A 1 89 ? -3.195 -16.891 7.383 1 87.25 89 LYS A N 1
ATOM 690 C CA . LYS A 1 89 ? -3.537 -15.648 6.684 1 87.25 89 LYS A CA 1
ATOM 691 C C . LYS A 1 89 ? -4.57 -14.844 7.465 1 87.25 89 LYS A C 1
ATOM 693 O O . LYS A 1 89 ? -4.473 -13.617 7.547 1 87.25 89 LYS A O 1
ATOM 698 N N . ILE A 1 90 ? -5.48 -15.586 8.008 1 89.69 90 ILE A N 1
ATOM 699 C CA . ILE A 1 90 ? -6.512 -14.922 8.805 1 89.69 90 ILE A CA 1
ATOM 700 C C . ILE A 1 90 ? -5.883 -14.32 10.055 1 89.69 90 ILE A C 1
ATOM 702 O O . ILE A 1 90 ? -6.137 -13.156 10.383 1 89.69 90 ILE A O 1
ATOM 706 N N . ALA A 1 91 ? -5.117 -15.07 10.664 1 91.5 91 ALA A N 1
ATOM 707 C CA . ALA A 1 91 ? -4.449 -14.594 11.875 1 91.5 91 ALA A CA 1
ATOM 708 C C . ALA A 1 91 ? -3.547 -13.406 11.57 1 91.5 91 ALA A C 1
ATOM 710 O O . ALA A 1 91 ? -3.529 -12.422 12.312 1 91.5 91 ALA A O 1
ATOM 711 N N . GLY A 1 92 ? -2.785 -13.523 10.492 1 88.94 92 GLY A N 1
ATOM 712 C CA . GLY A 1 92 ? -1.922 -12.422 10.086 1 88.94 92 GLY A CA 1
ATOM 713 C C . GLY A 1 92 ? -2.678 -11.133 9.82 1 88.94 92 GLY A C 1
ATOM 714 O O . GLY A 1 92 ? -2.275 -10.07 10.289 1 88.94 92 GLY A O 1
ATOM 715 N N . THR A 1 93 ? -3.771 -11.273 9.203 1 87.88 93 THR A N 1
ATOM 716 C CA . THR A 1 93 ? -4.594 -10.102 8.898 1 87.88 93 THR A CA 1
ATOM 717 C C . THR A 1 93 ? -5.121 -9.469 10.18 1 87.88 93 THR A C 1
ATOM 719 O O . THR A 1 93 ? -5.109 -8.242 10.32 1 87.88 93 THR A O 1
ATOM 722 N N . CYS A 1 94 ? -5.547 -10.266 11.078 1 91.75 94 CYS A N 1
ATOM 723 C CA . CYS A 1 94 ? -6.047 -9.766 12.359 1 91.75 94 CYS A CA 1
ATOM 724 C C . CYS A 1 94 ? -4.961 -9.016 13.109 1 91.75 94 CYS A C 1
ATOM 726 O O . CYS A 1 94 ? -5.211 -7.949 13.68 1 91.75 94 CYS A O 1
ATOM 728 N N . ILE A 1 95 ? -3.832 -9.539 13.125 1 91.25 95 ILE A N 1
ATOM 729 C CA . ILE A 1 95 ? -2.705 -8.922 13.812 1 91.25 95 ILE A CA 1
ATOM 730 C C . ILE A 1 95 ? -2.355 -7.594 13.141 1 91.25 95 ILE A C 1
ATOM 732 O O . ILE A 1 95 ? -2.127 -6.59 13.812 1 91.25 95 ILE A O 1
ATOM 736 N N . ILE A 1 96 ? -2.322 -7.605 11.852 1 86.31 96 ILE A N 1
ATOM 737 C CA . ILE A 1 96 ? -2.025 -6.391 11.102 1 86.31 96 ILE A CA 1
ATOM 738 C C . ILE A 1 96 ? -3.055 -5.312 11.445 1 86.31 96 ILE A C 1
ATOM 740 O O . ILE A 1 96 ? -2.697 -4.156 11.68 1 86.31 96 ILE A O 1
ATOM 744 N N . MET A 1 97 ? -4.305 -5.672 11.57 1 87.75 97 MET A N 1
ATOM 745 C CA . MET A 1 97 ? -5.359 -4.719 11.914 1 87.75 97 MET A CA 1
ATOM 746 C C . MET A 1 97 ? -5.16 -4.164 13.32 1 87.75 97 MET A C 1
ATOM 748 O O . MET A 1 97 ? -5.398 -2.979 13.562 1 87.75 97 MET A O 1
ATOM 752 N N . CYS A 1 98 ? -4.758 -5.027 14.18 1 90 98 CYS A N 1
ATOM 753 C CA . CYS A 1 98 ? -4.477 -4.582 15.539 1 90 98 CYS A CA 1
ATOM 754 C C . CYS A 1 98 ? -3.338 -3.564 15.555 1 90 98 CYS A C 1
ATOM 756 O O . CYS A 1 98 ? -3.408 -2.561 16.266 1 90 98 CYS A O 1
ATOM 758 N N . GLY A 1 99 ? -2.268 -3.887 14.781 1 86.75 99 GLY A N 1
ATOM 759 C CA . GLY A 1 99 ? -1.167 -2.943 14.664 1 86.75 99 GLY A CA 1
ATOM 760 C C . GLY A 1 99 ? -1.588 -1.6 14.102 1 86.75 99 GLY A C 1
ATOM 761 O O . GLY A 1 99 ? -1.127 -0.555 14.57 1 86.75 99 GLY A O 1
ATOM 762 N N . LEU A 1 100 ? -2.498 -1.629 13.156 1 83.56 100 LEU A N 1
ATOM 763 C CA . LEU A 1 100 ? -3.006 -0.404 12.555 1 83.56 100 LEU A CA 1
ATOM 764 C C . LEU A 1 100 ? -3.758 0.44 13.578 1 83.56 100 LEU A C 1
ATOM 766 O O . LEU A 1 100 ? -3.645 1.668 13.578 1 83.56 100 LEU A O 1
ATOM 770 N N . LEU A 1 101 ? -4.527 -0.206 14.406 1 85.44 101 LEU A N 1
ATOM 771 C CA . LEU A 1 101 ? -5.285 0.512 15.422 1 85.44 101 LEU A CA 1
ATOM 772 C C . LEU A 1 101 ? -4.352 1.246 16.375 1 85.44 101 LEU A C 1
ATOM 774 O O . LEU A 1 101 ? -4.668 2.344 16.844 1 85.44 101 LEU A O 1
ATOM 778 N N . LEU A 1 102 ? -3.213 0.685 16.688 1 84.62 102 LEU A N 1
ATOM 779 C CA . LEU A 1 102 ? -2.25 1.314 17.578 1 84.62 102 LEU A CA 1
ATOM 780 C C . LEU A 1 102 ? -1.604 2.527 16.922 1 84.62 102 LEU A C 1
ATOM 782 O O . LEU A 1 102 ? -1.217 3.479 17.609 1 84.62 102 LEU A O 1
ATOM 786 N N . LEU A 1 103 ? -1.447 2.463 15.68 1 76.62 103 LEU A N 1
ATOM 787 C CA . LEU A 1 103 ? -0.797 3.551 14.961 1 76.62 103 LEU A CA 1
ATOM 788 C C . LEU A 1 103 ? -1.688 4.789 14.922 1 76.62 103 LEU A C 1
ATOM 790 O O . LEU A 1 103 ? -1.196 5.91 14.773 1 76.62 103 LEU A O 1
ATOM 794 N N . VAL A 1 104 ? -3.008 4.637 14.945 1 73.5 104 VAL A N 1
ATOM 795 C CA . VAL A 1 104 ? -3.934 5.762 14.867 1 73.5 104 VAL A CA 1
ATOM 796 C C . VAL A 1 104 ? -4.133 6.359 16.266 1 73.5 104 VAL A C 1
ATOM 798 O O . VAL A 1 104 ? -4.68 7.461 16.406 1 73.5 104 VAL A O 1
ATOM 801 N N . LEU A 1 105 ? -3.633 5.648 17.234 1 72.56 105 LEU A N 1
ATOM 802 C CA . LEU A 1 105 ? -3.748 6.188 18.594 1 72.56 105 LEU A CA 1
ATOM 803 C C . LEU A 1 105 ? -2.652 7.211 18.859 1 72.56 105 LEU A C 1
ATOM 805 O O . LEU A 1 105 ? -1.548 7.105 18.328 1 72.56 105 LEU A O 1
ATOM 809 N N . MET B 1 1 ? 12.195 -17.406 -12.672 1 61.62 1 MET B N 1
ATOM 810 C CA . MET B 1 1 ? 12.555 -16.469 -11.609 1 61.62 1 MET B CA 1
ATOM 811 C C . MET B 1 1 ? 12.523 -17.172 -10.25 1 61.62 1 MET B C 1
ATOM 813 O O . MET B 1 1 ? 11.547 -17.828 -9.914 1 61.62 1 MET B O 1
ATOM 817 N N . THR B 1 2 ? 13.633 -17.188 -9.461 1 76.81 2 THR B N 1
ATOM 818 C CA . THR B 1 2 ? 13.758 -17.906 -8.195 1 76.81 2 THR B CA 1
ATOM 819 C C . THR B 1 2 ? 12.945 -17.219 -7.105 1 76.81 2 THR B C 1
ATOM 821 O O . THR B 1 2 ? 12.602 -16.047 -7.227 1 76.81 2 THR B O 1
ATOM 824 N N . THR B 1 3 ? 12.398 -18.016 -6.223 1 81.81 3 THR B N 1
ATOM 825 C CA . THR B 1 3 ? 11.609 -17.547 -5.09 1 81.81 3 THR B CA 1
ATOM 826 C C . THR B 1 3 ? 12.32 -16.391 -4.375 1 81.81 3 THR B C 1
ATOM 828 O O . THR B 1 3 ? 11.688 -15.422 -3.959 1 81.81 3 THR B O 1
ATOM 831 N N . SER B 1 4 ? 13.609 -16.422 -4.41 1 87.38 4 SER B N 1
ATOM 832 C CA . SER B 1 4 ? 14.398 -15.398 -3.734 1 87.38 4 SER B CA 1
ATOM 833 C C . SER B 1 4 ? 14.281 -14.055 -4.449 1 87.38 4 SER B C 1
ATOM 835 O O . SER B 1 4 ? 14.219 -13.008 -3.809 1 87.38 4 SER B O 1
ATOM 837 N N . LEU B 1 5 ? 14.281 -14.094 -5.734 1 90.38 5 LEU B N 1
ATOM 838 C CA . LEU B 1 5 ? 14.195 -12.867 -6.523 1 90.38 5 LEU B CA 1
ATOM 839 C C . LEU B 1 5 ? 12.836 -12.203 -6.352 1 90.38 5 LEU B C 1
ATOM 841 O O . LEU B 1 5 ? 12.742 -10.977 -6.281 1 90.38 5 LEU B O 1
ATOM 845 N N . LEU B 1 6 ? 11.875 -12.992 -6.258 1 91.62 6 LEU B N 1
ATOM 846 C CA . LEU B 1 6 ? 10.531 -12.453 -6.09 1 91.62 6 LEU B CA 1
ATOM 847 C C . LEU B 1 6 ? 10.398 -11.727 -4.754 1 91.62 6 LEU B C 1
ATOM 849 O O . LEU B 1 6 ? 9.75 -10.68 -4.672 1 91.62 6 LEU B O 1
ATOM 853 N N . PHE B 1 7 ? 11.125 -12.242 -3.779 1 88.94 7 PHE B N 1
ATOM 854 C CA . PHE B 1 7 ? 11.086 -11.609 -2.469 1 88.94 7 PHE B CA 1
ATOM 855 C C . PHE B 1 7 ? 11.883 -10.312 -2.469 1 88.94 7 PHE B C 1
ATOM 857 O O . PHE B 1 7 ? 11.5 -9.344 -1.81 1 88.94 7 PHE B O 1
ATOM 864 N N . LEU B 1 8 ? 12.906 -10.32 -3.24 1 92.62 8 LEU B N 1
ATOM 865 C CA . LEU B 1 8 ? 13.688 -9.094 -3.381 1 92.62 8 LEU B CA 1
ATOM 866 C C . LEU B 1 8 ? 12.883 -8.016 -4.094 1 92.62 8 LEU B C 1
ATOM 868 O O . LEU B 1 8 ? 12.945 -6.84 -3.721 1 92.62 8 LEU B O 1
ATOM 872 N N . LEU B 1 9 ? 12.164 -8.422 -5.07 1 94.12 9 LEU B N 1
ATOM 873 C CA . LEU B 1 9 ? 11.336 -7.484 -5.816 1 94.12 9 LEU B CA 1
ATOM 874 C C . LEU B 1 9 ? 10.211 -6.941 -4.938 1 94.12 9 LEU B C 1
ATOM 876 O O . LEU B 1 9 ? 9.805 -5.785 -5.086 1 94.12 9 LEU B O 1
ATOM 880 N N . LEU B 1 10 ? 9.789 -7.793 -4.035 1 92.62 10 LEU B N 1
ATOM 881 C CA . LEU B 1 10 ? 8.781 -7.336 -3.084 1 92.62 10 LEU B CA 1
ATOM 882 C C . LEU B 1 10 ? 9.328 -6.215 -2.207 1 92.62 10 LEU B C 1
ATOM 884 O O . LEU B 1 10 ? 8.656 -5.203 -1.996 1 92.62 10 LEU B O 1
ATOM 888 N N . ILE B 1 11 ? 10.516 -6.426 -1.754 1 92.56 11 ILE B N 1
ATOM 889 C CA . ILE B 1 11 ? 11.164 -5.41 -0.931 1 92.56 11 ILE B CA 1
ATOM 890 C C . ILE B 1 11 ? 11.344 -4.129 -1.741 1 92.56 11 ILE B C 1
ATOM 892 O O . ILE B 1 11 ? 11.031 -3.035 -1.265 1 92.56 11 ILE B O 1
ATOM 896 N N . ALA B 1 12 ? 11.82 -4.289 -2.914 1 95.25 12 ALA B N 1
ATOM 897 C CA . ALA B 1 12 ? 12.039 -3.145 -3.793 1 95.25 12 ALA B CA 1
ATOM 898 C C . ALA B 1 12 ? 10.742 -2.379 -4.031 1 95.25 12 ALA B C 1
ATOM 900 O O . ALA B 1 12 ? 10.734 -1.146 -4.035 1 95.25 12 ALA B O 1
ATOM 901 N N . MET B 1 13 ? 9.68 -3.094 -4.227 1 94.38 13 MET B N 1
ATOM 902 C CA . MET B 1 13 ? 8.375 -2.488 -4.453 1 94.38 13 MET B CA 1
ATOM 903 C C . MET B 1 13 ? 7.977 -1.593 -3.285 1 94.38 13 MET B C 1
ATOM 905 O O . MET B 1 13 ? 7.465 -0.491 -3.486 1 94.38 13 MET B O 1
ATOM 909 N N . THR B 1 14 ? 8.234 -2.016 -2.074 1 93.38 14 THR B N 1
ATOM 910 C CA . THR B 1 14 ? 7.832 -1.258 -0.893 1 93.38 14 THR B CA 1
ATOM 911 C C . THR B 1 14 ? 8.734 -0.041 -0.699 1 93.38 14 THR B C 1
ATOM 913 O O . THR B 1 14 ? 8.281 0.996 -0.206 1 93.38 14 THR B O 1
ATOM 916 N N . VAL B 1 15 ? 9.984 -0.193 -1.097 1 94.44 15 VAL B N 1
ATOM 917 C CA . VAL B 1 15 ? 10.914 0.933 -1.014 1 94.44 15 VAL B CA 1
ATOM 918 C C . VAL B 1 15 ? 10.477 2.031 -1.982 1 94.44 15 VAL B C 1
ATOM 920 O O . VAL B 1 15 ? 10.359 3.197 -1.597 1 94.44 15 VAL B O 1
ATOM 923 N N . PHE B 1 16 ? 10.188 1.666 -3.182 1 94.81 16 PHE B N 1
ATOM 924 C CA . PHE B 1 16 ? 9.742 2.629 -4.184 1 94.81 16 PHE B CA 1
ATOM 925 C C . PHE B 1 16 ? 8.438 3.287 -3.76 1 94.81 16 PHE B C 1
ATOM 927 O O . PHE B 1 16 ? 8.25 4.492 -3.941 1 94.81 16 PHE B O 1
ATOM 934 N N . GLY B 1 17 ? 7.578 2.498 -3.223 1 92.12 17 GLY B N 1
ATOM 935 C CA . GLY B 1 17 ? 6.316 3.045 -2.752 1 92.12 17 GLY B CA 1
ATOM 936 C C . GLY B 1 17 ? 6.484 4.051 -1.628 1 92.12 17 GLY B C 1
ATOM 937 O O . GLY B 1 17 ? 5.855 5.109 -1.639 1 92.12 17 GLY B O 1
ATOM 938 N N . SER B 1 18 ? 7.305 3.705 -0.677 1 93.38 18 SER B N 1
ATOM 939 C CA . SER B 1 18 ? 7.512 4.586 0.466 1 93.38 18 SER B CA 1
ATOM 940 C C . SER B 1 18 ? 8.211 5.875 0.05 1 93.38 18 SER B C 1
ATOM 942 O O . SER B 1 18 ? 7.844 6.961 0.503 1 93.38 18 SER B O 1
ATOM 944 N N . PHE B 1 19 ? 9.188 5.758 -0.81 1 94.62 19 PHE B N 1
ATOM 945 C CA . PHE B 1 19 ? 9.906 6.938 -1.277 1 94.62 19 PHE B CA 1
ATOM 946 C C . PHE B 1 19 ? 9 7.828 -2.115 1 94.62 19 PHE B C 1
ATOM 948 O O . PHE B 1 19 ? 9.039 9.055 -1.999 1 94.62 19 PHE B O 1
ATOM 955 N N . GLY B 1 20 ? 8.242 7.207 -2.959 1 93.5 20 GLY B N 1
ATOM 956 C CA . GLY B 1 20 ? 7.273 7.984 -3.719 1 93.5 20 GLY B CA 1
ATOM 957 C C . GLY B 1 20 ? 6.301 8.75 -2.842 1 93.5 20 GLY B C 1
ATOM 958 O O . GLY B 1 20 ? 6.035 9.93 -3.08 1 93.5 20 GLY B O 1
ATOM 959 N N . GLY B 1 21 ? 5.801 8.094 -1.861 1 91.56 21 GLY B N 1
ATOM 960 C CA . GLY B 1 21 ? 4.91 8.75 -0.919 1 91.56 21 GLY B CA 1
ATOM 961 C C . GLY B 1 21 ? 5.566 9.906 -0.187 1 91.56 21 GLY B C 1
ATOM 962 O O . GLY B 1 21 ? 4.941 10.945 0.027 1 91.56 21 GLY B O 1
ATOM 963 N N . ALA B 1 22 ? 6.738 9.711 0.245 1 93.81 22 ALA B N 1
ATOM 964 C CA . ALA B 1 22 ? 7.469 10.758 0.959 1 93.81 22 ALA B CA 1
ATOM 965 C C . ALA B 1 22 ? 7.676 11.984 0.076 1 93.81 22 ALA B C 1
ATOM 967 O O . ALA B 1 22 ? 7.555 13.117 0.541 1 93.81 22 ALA B O 1
ATOM 968 N N . LEU B 1 23 ? 8 11.719 -1.169 1 94 23 LEU B N 1
ATOM 969 C CA . LEU B 1 23 ? 8.211 12.812 -2.111 1 94 23 LEU B CA 1
ATOM 970 C C . LEU B 1 23 ? 6.914 13.562 -2.379 1 94 23 LEU B C 1
ATOM 972 O O . LEU B 1 23 ? 6.918 14.789 -2.539 1 94 23 LEU B O 1
ATOM 976 N N . PHE B 1 24 ? 5.828 12.82 -2.404 1 92.88 24 PHE B N 1
ATOM 977 C CA . PHE B 1 24 ? 4.535 13.477 -2.572 1 92.88 24 PHE B CA 1
ATOM 978 C C . PHE B 1 24 ? 4.215 14.359 -1.371 1 92.88 24 PHE B C 1
ATOM 980 O O . PHE B 1 24 ? 3.678 15.453 -1.527 1 92.88 24 PHE B O 1
ATOM 987 N N . LYS B 1 25 ? 4.508 13.781 -0.233 1 91.75 25 LYS B N 1
ATOM 988 C CA . LYS B 1 25 ? 4.277 14.594 0.956 1 91.75 25 LYS B CA 1
ATOM 989 C C . LYS B 1 25 ? 5.129 15.867 0.925 1 91.75 25 LYS B C 1
ATOM 991 O O . LYS B 1 25 ? 4.652 16.953 1.271 1 91.75 25 LYS B O 1
ATOM 996 N N . ARG B 1 26 ? 6.359 15.703 0.564 1 92.19 26 ARG B N 1
ATOM 997 C CA . ARG B 1 26 ? 7.238 16.859 0.482 1 92.19 26 ARG B CA 1
ATOM 998 C C . ARG B 1 26 ? 6.738 17.859 -0.562 1 92.19 26 ARG B C 1
ATOM 1000 O O . ARG B 1 26 ? 6.891 19.062 -0.398 1 92.19 26 ARG B O 1
ATOM 1007 N N . TYR B 1 27 ? 6.242 17.312 -1.604 1 90.44 27 TYR B N 1
ATOM 1008 C CA . TYR B 1 27 ? 5.66 18.156 -2.639 1 90.44 27 TYR B CA 1
ATOM 1009 C C . TYR B 1 27 ? 4.543 19.016 -2.068 1 90.44 27 TYR B C 1
ATOM 1011 O O . TYR B 1 27 ? 4.395 20.188 -2.447 1 90.44 27 TYR B O 1
ATOM 1019 N N . SER B 1 28 ? 3.752 18.469 -1.197 1 86.69 28 SER B N 1
ATOM 1020 C CA . SER B 1 28 ? 2.639 19.203 -0.61 1 86.69 28 SER B CA 1
ATOM 1021 C C . SER B 1 28 ? 3.131 20.422 0.155 1 86.69 28 SER B C 1
ATOM 1023 O O . SER B 1 28 ? 2.42 21.438 0.258 1 86.69 28 SER B O 1
ATOM 1025 N N . ALA B 1 29 ? 4.289 20.422 0.645 1 86.94 29 ALA B N 1
ATOM 1026 C CA . ALA B 1 29 ? 4.855 21.547 1.394 1 86.94 29 ALA B CA 1
ATOM 1027 C C . ALA B 1 29 ? 5.609 22.5 0.471 1 86.94 29 ALA B C 1
ATOM 1029 O O . ALA B 1 29 ? 5.473 23.719 0.58 1 86.94 29 ALA B O 1
ATOM 1030 N N . SER B 1 30 ? 6.383 2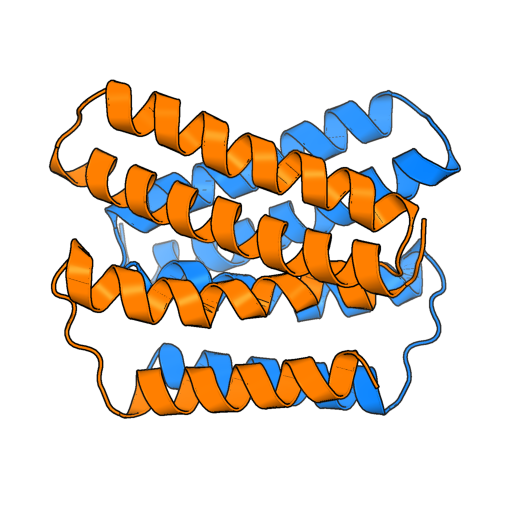1.969 -0.471 1 89.38 30 SER B N 1
ATOM 1031 C CA . SER B 1 30 ? 7.293 22.781 -1.27 1 89.38 30 SER B CA 1
ATOM 1032 C C . SER B 1 30 ? 6.664 23.156 -2.607 1 89.38 30 SER B C 1
ATOM 1034 O O . SER B 1 30 ? 7.043 24.156 -3.217 1 89.38 30 SER B O 1
ATOM 1036 N N . LYS B 1 31 ? 5.758 22.375 -3.08 1 89.69 31 LYS B N 1
ATOM 1037 C CA . LYS B 1 31 ? 5.062 22.578 -4.352 1 89.69 31 LYS B CA 1
ATOM 1038 C C . LYS B 1 31 ? 6.043 22.562 -5.52 1 89.69 31 LYS B C 1
ATOM 1040 O O . LYS B 1 31 ? 5.832 23.266 -6.516 1 89.69 31 LYS B O 1
ATOM 1045 N N . ARG B 1 32 ? 7.258 21.922 -5.316 1 91.5 32 ARG B N 1
ATOM 1046 C CA . ARG B 1 32 ? 8.234 21.766 -6.391 1 91.5 32 ARG B CA 1
ATOM 1047 C C . ARG B 1 32 ? 7.832 20.625 -7.328 1 91.5 32 ARG B C 1
ATOM 1049 O O . ARG B 1 32 ? 7.754 19.469 -6.91 1 91.5 32 ARG B O 1
ATOM 1056 N N . PHE B 1 33 ? 7.633 20.875 -8.578 1 93.25 33 PHE B N 1
ATOM 1057 C CA . PHE B 1 33 ? 7.129 19.922 -9.562 1 93.25 33 PHE B CA 1
ATOM 1058 C C . PHE B 1 33 ? 8.094 18.75 -9.719 1 93.25 33 PHE B C 1
ATOM 1060 O O . PHE B 1 33 ? 7.672 17.641 -10.039 1 93.25 33 PHE B O 1
ATOM 1067 N N . VAL B 1 34 ? 9.367 19.047 -9.531 1 94.25 34 VAL B N 1
ATOM 1068 C CA . VAL B 1 34 ? 10.352 17.969 -9.633 1 94.25 34 VAL B CA 1
ATOM 1069 C C . VAL B 1 34 ? 10.023 16.875 -8.625 1 94.25 34 VAL B C 1
ATOM 1071 O O . VAL B 1 34 ? 10.211 15.688 -8.914 1 94.25 34 VAL B O 1
ATOM 1074 N N . LEU B 1 35 ? 9.484 17.188 -7.473 1 94.44 35 LEU B N 1
ATOM 1075 C CA . LEU B 1 35 ? 9.125 16.219 -6.453 1 94.44 35 LEU B CA 1
ATOM 1076 C C . LEU B 1 35 ? 7.922 15.383 -6.898 1 94.44 35 LEU B C 1
ATOM 1078 O O . LEU B 1 35 ? 7.859 14.18 -6.629 1 94.44 35 LEU B O 1
ATOM 1082 N N . LEU B 1 36 ? 7.059 16.062 -7.547 1 92.31 36 LEU B N 1
ATOM 1083 C CA . LEU B 1 36 ? 5.898 15.359 -8.078 1 92.31 36 LEU B CA 1
ATOM 1084 C C . LEU B 1 36 ? 6.312 14.367 -9.156 1 92.31 36 LEU B C 1
ATOM 1086 O O . LEU B 1 36 ? 5.859 13.219 -9.156 1 92.31 36 LEU B O 1
ATOM 1090 N N . ALA B 1 37 ? 7.129 14.805 -9.992 1 94.75 37 ALA B N 1
ATOM 1091 C CA . ALA B 1 37 ? 7.578 13.969 -11.102 1 94.75 37 ALA B CA 1
ATOM 1092 C C . ALA B 1 37 ? 8.391 12.781 -10.594 1 94.75 37 ALA B C 1
ATOM 1094 O O . ALA B 1 37 ? 8.133 11.641 -10.984 1 94.75 37 ALA B O 1
ATOM 1095 N N . VAL B 1 38 ? 9.336 13.078 -9.742 1 95.38 38 VAL B N 1
ATOM 1096 C CA . VAL B 1 38 ? 10.18 12.016 -9.211 1 95.38 38 VAL B CA 1
ATOM 1097 C C . VAL B 1 38 ? 9.352 11.094 -8.312 1 95.38 38 VAL B C 1
ATOM 1099 O O . VAL B 1 38 ? 9.516 9.875 -8.344 1 95.38 38 VAL B O 1
ATOM 1102 N N . GLY B 1 39 ? 8.469 11.688 -7.516 1 94.94 39 GLY B N 1
ATOM 1103 C CA . GLY B 1 39 ? 7.559 10.875 -6.719 1 94.94 39 GLY B CA 1
ATOM 1104 C C . GLY B 1 39 ? 6.664 9.984 -7.555 1 94.94 39 GLY B C 1
ATOM 1105 O O . GLY B 1 39 ? 6.484 8.805 -7.234 1 94.94 39 GLY B O 1
ATOM 1106 N N . GLY B 1 40 ? 6.137 10.539 -8.578 1 93.69 40 GLY B N 1
ATOM 1107 C CA . GLY B 1 40 ? 5.332 9.766 -9.508 1 93.69 40 GLY B CA 1
ATOM 1108 C C . GLY B 1 40 ? 6.09 8.617 -10.148 1 93.69 40 GLY B C 1
ATOM 1109 O O . GLY B 1 40 ? 5.555 7.52 -10.305 1 93.69 40 GLY B O 1
ATOM 1110 N N . ALA B 1 41 ? 7.262 8.922 -10.578 1 95.25 41 ALA B N 1
ATOM 1111 C CA . ALA B 1 41 ? 8.102 7.887 -11.172 1 95.25 41 ALA B CA 1
ATOM 1112 C C . ALA B 1 41 ? 8.375 6.762 -10.172 1 95.25 41 ALA B C 1
ATOM 1114 O O . ALA B 1 41 ? 8.305 5.582 -10.523 1 95.25 41 ALA B O 1
ATOM 1115 N N . CYS B 1 42 ? 8.734 7.133 -8.953 1 95.06 42 CYS B N 1
ATOM 1116 C CA . CYS B 1 42 ? 8.984 6.145 -7.91 1 95.06 42 CYS B CA 1
ATOM 1117 C C . CYS B 1 42 ? 7.734 5.32 -7.625 1 95.06 42 CYS B C 1
ATOM 1119 O O . CYS B 1 42 ? 7.777 4.09 -7.641 1 95.06 42 CYS B O 1
ATOM 1121 N N . TYR B 1 43 ? 6.695 6.027 -7.41 1 90.06 43 TYR B N 1
ATOM 1122 C CA . TYR B 1 43 ? 5.43 5.367 -7.117 1 90.06 43 TYR B CA 1
ATOM 1123 C C . TYR B 1 43 ? 4.98 4.504 -8.289 1 90.06 43 TYR B C 1
ATOM 1125 O O . TYR B 1 43 ? 4.469 3.398 -8.094 1 90.06 43 TYR B O 1
ATOM 1133 N N . GLY B 1 44 ? 5.086 5.039 -9.453 1 91.25 44 GLY B N 1
ATOM 1134 C CA . GLY B 1 44 ? 4.773 4.289 -10.656 1 91.25 44 GLY B CA 1
ATOM 1135 C C . GLY B 1 44 ? 5.586 3.018 -10.805 1 91.25 44 GLY B C 1
ATOM 1136 O O . GLY B 1 44 ? 5.055 1.973 -11.18 1 91.25 44 GLY B O 1
ATOM 1137 N N . THR B 1 45 ? 6.879 3.15 -10.562 1 94.81 45 THR B N 1
ATOM 1138 C CA . THR B 1 45 ? 7.734 1.97 -10.586 1 94.81 45 THR B CA 1
ATOM 1139 C C . THR B 1 45 ? 7.266 0.938 -9.562 1 94.81 45 THR B C 1
ATOM 1141 O O . THR B 1 45 ? 7.219 -0.258 -9.859 1 94.81 45 THR B O 1
ATOM 1144 N N . GLY B 1 46 ? 6.949 1.357 -8.328 1 93.38 46 GLY B N 1
ATOM 1145 C CA . GLY B 1 46 ? 6.387 0.462 -7.332 1 93.38 46 GLY B CA 1
ATOM 1146 C C . GLY B 1 46 ? 5.117 -0.228 -7.793 1 93.38 46 GLY B C 1
ATOM 1147 O O . GLY B 1 46 ? 4.938 -1.427 -7.566 1 93.38 46 GLY B O 1
ATOM 1148 N N . ALA B 1 47 ? 4.285 0.529 -8.469 1 89.75 47 ALA B N 1
ATOM 1149 C CA . ALA B 1 47 ? 3.031 -0.007 -8.992 1 89.75 47 ALA B CA 1
ATOM 1150 C C . ALA B 1 47 ? 3.289 -1.068 -10.055 1 89.75 47 ALA B C 1
ATOM 1152 O O . ALA B 1 47 ? 2.645 -2.121 -10.062 1 89.75 47 ALA B O 1
ATOM 1153 N N . LEU B 1 48 ? 4.203 -0.756 -10.906 1 92.81 48 LEU B N 1
ATOM 1154 C CA . LEU B 1 48 ? 4.535 -1.71 -11.953 1 92.81 48 LEU B CA 1
ATOM 1155 C C . LEU B 1 48 ? 5.102 -2.996 -11.359 1 92.81 48 LEU B C 1
ATOM 1157 O O . LEU B 1 48 ? 4.789 -4.094 -11.836 1 92.81 48 LEU B O 1
ATOM 1161 N N . LEU B 1 49 ? 5.957 -2.852 -10.398 1 94 49 LEU B N 1
ATOM 1162 C CA . LEU B 1 49 ? 6.473 -4.023 -9.703 1 94 49 LEU B CA 1
ATOM 1163 C C . LEU B 1 49 ? 5.34 -4.805 -9.039 1 94 49 LEU B C 1
ATOM 1165 O O . LEU B 1 49 ? 5.34 -6.035 -9.055 1 94 49 LEU B O 1
ATOM 1169 N N . ASN B 1 50 ? 4.445 -4.078 -8.484 1 90.75 50 ASN B N 1
ATOM 1170 C CA . ASN B 1 50 ? 3.285 -4.715 -7.867 1 90.75 50 ASN B CA 1
ATOM 1171 C C . ASN B 1 50 ? 2.486 -5.523 -8.883 1 90.75 50 ASN B C 1
ATOM 1173 O O . ASN B 1 50 ? 2.109 -6.668 -8.617 1 90.75 50 ASN B O 1
ATOM 1177 N N . ILE B 1 51 ? 2.236 -4.91 -10 1 90.25 51 ILE B N 1
ATOM 1178 C CA . ILE B 1 51 ? 1.488 -5.582 -11.062 1 90.25 51 ILE B CA 1
ATOM 1179 C C . ILE B 1 51 ? 2.232 -6.844 -11.5 1 90.25 51 ILE B C 1
ATOM 1181 O O . ILE B 1 51 ? 1.627 -7.906 -11.648 1 90.25 51 ILE B O 1
ATOM 1185 N N . TYR B 1 52 ? 3.461 -6.715 -11.68 1 93.62 52 TYR B N 1
ATOM 1186 C CA . TYR B 1 52 ? 4.281 -7.852 -12.07 1 93.62 52 TYR B CA 1
ATOM 1187 C C . TYR B 1 52 ? 4.238 -8.945 -11.016 1 93.62 52 TYR B C 1
ATOM 1189 O O . TYR B 1 52 ? 4.062 -10.125 -11.336 1 93.62 52 TYR B O 1
ATOM 1197 N N . LEU B 1 53 ? 4.406 -8.625 -9.789 1 93.62 53 LEU B N 1
ATOM 1198 C CA . LEU B 1 53 ? 4.441 -9.586 -8.703 1 93.62 53 LEU B CA 1
ATOM 1199 C C . LEU B 1 53 ? 3.09 -10.281 -8.547 1 93.62 53 LEU B C 1
ATOM 1201 O O . LEU B 1 53 ? 3.025 -11.445 -8.148 1 93.62 53 LEU B O 1
ATOM 1205 N N . LEU B 1 54 ? 2.012 -9.617 -8.93 1 90.69 54 LEU B N 1
ATOM 1206 C CA . LEU B 1 54 ? 0.672 -10.188 -8.844 1 90.69 54 LEU B CA 1
ATOM 1207 C C . LEU B 1 54 ? 0.489 -11.305 -9.875 1 90.69 54 LEU B C 1
ATOM 1209 O O . LEU B 1 54 ? -0.413 -12.133 -9.742 1 90.69 54 LEU B O 1
ATOM 1213 N N . THR B 1 55 ? 1.29 -11.242 -10.93 1 90.88 55 THR B N 1
ATOM 1214 C CA . THR B 1 55 ? 1.222 -12.312 -11.922 1 90.88 55 THR B CA 1
ATOM 1215 C C . THR B 1 55 ? 1.996 -13.539 -11.445 1 90.88 55 THR B C 1
ATOM 1217 O O . THR B 1 55 ? 1.814 -14.633 -11.977 1 90.88 55 THR B O 1
ATOM 1220 N N . LYS B 1 56 ? 2.838 -13.398 -10.438 1 91.81 56 LYS B N 1
ATOM 1221 C CA . LYS B 1 56 ? 3.73 -14.477 -10.039 1 91.81 56 LYS B CA 1
ATOM 1222 C C . LYS B 1 56 ? 3.375 -15 -8.648 1 91.81 56 LYS B C 1
ATOM 1224 O O . LYS B 1 56 ? 3.664 -16.156 -8.32 1 91.81 56 LYS B O 1
ATOM 1229 N N . LEU B 1 57 ? 2.85 -14.234 -7.805 1 88.94 57 LEU B N 1
ATOM 1230 C CA . LEU B 1 57 ? 2.586 -14.578 -6.414 1 88.94 57 LEU B CA 1
ATOM 1231 C C . LEU B 1 57 ? 1.1 -14.445 -6.094 1 88.94 57 LEU B C 1
ATOM 1233 O O . LEU B 1 57 ? 0.366 -13.758 -6.801 1 88.94 57 LEU B O 1
ATOM 1237 N N . PRO B 1 58 ? 0.658 -15.148 -5.035 1 89.31 58 PRO B N 1
ATOM 1238 C CA . PRO B 1 58 ? -0.742 -15.016 -4.625 1 89.31 58 PRO B CA 1
ATOM 1239 C C . PRO B 1 58 ? -1.097 -13.602 -4.172 1 89.31 58 PRO B C 1
ATOM 1241 O O . PRO B 1 58 ? -0.257 -12.906 -3.598 1 89.31 58 PRO B O 1
ATOM 1244 N N . TYR B 1 59 ? -2.312 -13.234 -4.543 1 90.88 59 TYR B N 1
ATOM 1245 C CA . TYR B 1 59 ? -2.867 -11.938 -4.176 1 90.88 59 TYR B CA 1
ATOM 1246 C C . TYR B 1 59 ? -2.736 -11.688 -2.678 1 90.88 59 TYR B C 1
ATOM 1248 O O . TYR B 1 59 ? -2.383 -10.586 -2.25 1 90.88 59 TYR B O 1
ATOM 1256 N N . THR B 1 60 ? -2.955 -12.672 -1.824 1 88.38 60 THR B N 1
ATOM 1257 C CA . THR B 1 60 ? -2.963 -12.57 -0.369 1 88.38 60 THR B CA 1
ATOM 1258 C C . THR B 1 60 ? -1.546 -12.391 0.169 1 88.38 60 THR B C 1
ATOM 1260 O O . THR B 1 60 ? -1.357 -12.102 1.352 1 88.38 60 THR B O 1
ATOM 1263 N N . LEU B 1 61 ? -0.625 -12.5 -0.725 1 86.19 61 LEU B N 1
ATOM 1264 C CA . LEU B 1 61 ? 0.754 -12.289 -0.3 1 86.19 61 LEU B CA 1
ATOM 1265 C C . LEU B 1 61 ? 1.252 -10.914 -0.747 1 86.19 61 LEU B C 1
ATOM 1267 O O . LEU B 1 61 ? 1.857 -10.188 0.04 1 86.19 61 LEU B O 1
ATOM 1271 N N . VAL B 1 62 ? 0.985 -10.602 -1.952 1 88.06 62 VAL B N 1
ATOM 1272 C CA . VAL B 1 62 ? 1.545 -9.391 -2.555 1 88.06 62 VAL B CA 1
ATOM 1273 C C . VAL B 1 62 ? 0.988 -8.156 -1.851 1 88.06 62 VAL B C 1
ATOM 1275 O O . VAL B 1 62 ? 1.745 -7.277 -1.437 1 88.06 62 VAL B O 1
ATOM 1278 N N . LEU B 1 63 ? -0.291 -8.062 -1.677 1 86.62 63 LEU B N 1
ATOM 1279 C CA . LEU B 1 63 ? -0.889 -6.852 -1.123 1 86.62 63 LEU B CA 1
ATOM 1280 C C . LEU B 1 63 ? -0.495 -6.672 0.339 1 86.62 63 LEU B C 1
ATOM 1282 O O . LEU B 1 63 ? -0.061 -5.59 0.741 1 86.62 63 LEU B O 1
ATOM 1286 N N . PRO B 1 64 ? -0.543 -7.672 1.054 1 83.38 64 PRO B N 1
ATOM 1287 C CA . PRO B 1 64 ? -0.116 -7.488 2.443 1 83.38 64 PRO B CA 1
ATOM 1288 C C . PRO B 1 64 ? 1.375 -7.188 2.568 1 83.38 64 PRO B C 1
ATOM 1290 O O . PRO B 1 64 ? 1.803 -6.562 3.541 1 83.38 64 PRO B O 1
ATOM 1293 N N . ALA B 1 65 ? 2.195 -7.598 1.661 1 85.31 65 ALA B N 1
ATOM 1294 C CA . ALA B 1 65 ? 3.627 -7.305 1.692 1 85.31 65 ALA B CA 1
ATOM 1295 C C . ALA B 1 65 ? 3.879 -5.801 1.669 1 85.31 65 ALA B C 1
ATOM 1297 O O . ALA B 1 65 ? 4.945 -5.336 2.08 1 85.31 65 ALA B O 1
ATOM 1298 N N . ASN B 1 66 ? 2.883 -5.07 1.226 1 84.62 66 ASN B N 1
ATOM 1299 C CA . ASN B 1 66 ? 2.973 -3.613 1.222 1 84.62 66 ASN B CA 1
ATOM 1300 C C . ASN B 1 66 ? 3.074 -3.055 2.637 1 84.62 66 ASN B C 1
ATOM 1302 O O . ASN B 1 66 ? 3.477 -1.905 2.828 1 84.62 66 ASN B O 1
ATOM 1306 N N . SER B 1 67 ? 2.699 -3.861 3.613 1 83.81 67 SER B N 1
ATOM 1307 C CA . SER B 1 67 ? 2.809 -3.395 4.992 1 83.81 67 SER B CA 1
ATOM 1308 C C . SER B 1 67 ? 4.262 -3.146 5.379 1 83.81 67 SER B C 1
ATOM 1310 O O . SER B 1 67 ? 4.543 -2.391 6.312 1 83.81 67 SER B O 1
ATOM 1312 N N . LEU B 1 68 ? 5.195 -3.717 4.676 1 85.94 68 LEU B N 1
ATOM 1313 C CA . LEU B 1 68 ? 6.617 -3.461 4.891 1 85.94 68 LEU B CA 1
ATOM 1314 C C . LEU B 1 68 ? 6.941 -1.987 4.676 1 85.94 68 LEU B C 1
ATOM 1316 O O . LEU B 1 68 ? 7.949 -1.489 5.176 1 85.94 68 LEU B O 1
ATOM 1320 N N . THR B 1 69 ? 6.16 -1.338 3.895 1 87.69 69 THR B N 1
ATOM 1321 C CA . THR B 1 69 ? 6.34 0.084 3.621 1 87.69 69 THR B CA 1
ATOM 1322 C C . THR B 1 69 ? 6.332 0.888 4.918 1 87.69 69 THR B C 1
ATOM 1324 O O . THR B 1 69 ? 6.965 1.942 5.004 1 87.69 69 THR B O 1
ATOM 1327 N N . PHE B 1 70 ? 5.676 0.349 5.945 1 87.06 70 PHE B N 1
ATOM 1328 C CA . PHE B 1 70 ? 5.531 1.086 7.195 1 87.06 70 PHE B CA 1
ATOM 1329 C C . PHE B 1 70 ? 6.883 1.256 7.879 1 87.06 70 PHE B C 1
ATOM 1331 O O . PHE B 1 70 ? 7.121 2.26 8.555 1 87.06 70 PHE B O 1
ATOM 1338 N N . VAL B 1 71 ? 7.711 0.31 7.711 1 88.19 71 VAL B N 1
ATOM 1339 C CA . VAL B 1 71 ? 9.055 0.419 8.266 1 88.19 71 VAL B CA 1
ATOM 1340 C C . VAL B 1 71 ? 9.789 1.595 7.625 1 88.19 71 VAL B C 1
ATOM 1342 O O . VAL B 1 71 ? 10.367 2.43 8.32 1 88.19 71 VAL B O 1
ATOM 1345 N N . TRP B 1 72 ? 9.719 1.674 6.359 1 92.19 72 TRP B N 1
ATOM 1346 C CA . TRP B 1 72 ? 10.359 2.766 5.633 1 92.19 72 TRP B CA 1
ATOM 1347 C C . TRP B 1 72 ? 9.727 4.105 5.992 1 92.19 72 TRP B C 1
ATOM 1349 O O . TRP B 1 72 ? 10.422 5.117 6.105 1 92.19 72 TRP B O 1
ATOM 1359 N N . THR B 1 73 ? 8.43 4.031 6.137 1 89.94 73 THR B N 1
ATOM 1360 C CA . THR B 1 73 ? 7.684 5.242 6.457 1 89.94 73 THR B CA 1
ATOM 1361 C C . THR B 1 73 ? 8.148 5.836 7.781 1 89.94 73 THR B C 1
ATOM 1363 O O . THR B 1 73 ? 8.312 7.051 7.898 1 89.94 73 THR B O 1
ATOM 1366 N N . LEU B 1 74 ? 8.359 4.973 8.766 1 88.5 74 LEU B N 1
ATOM 1367 C CA . LEU B 1 74 ? 8.82 5.461 10.062 1 88.5 74 LEU B CA 1
ATOM 1368 C C . LEU B 1 74 ? 10.188 6.121 9.938 1 88.5 74 LEU B C 1
ATOM 1370 O O . LEU B 1 74 ? 10.43 7.172 10.531 1 88.5 74 LEU B O 1
ATOM 1374 N N . LEU B 1 75 ? 10.992 5.488 9.195 1 90.31 75 LEU B N 1
ATOM 1375 C CA . LEU B 1 75 ? 12.352 6.004 9.023 1 90.31 75 LEU B CA 1
ATOM 1376 C C . LEU B 1 75 ? 12.336 7.344 8.297 1 90.31 75 LEU B C 1
ATOM 1378 O O . LEU B 1 75 ? 12.984 8.297 8.719 1 90.31 75 LEU B O 1
ATOM 1382 N N . LEU B 1 76 ? 11.609 7.422 7.227 1 91.88 76 LEU B N 1
ATOM 1383 C CA . LEU B 1 76 ? 11.555 8.633 6.418 1 91.88 76 LEU B CA 1
ATOM 1384 C C . LEU B 1 76 ? 10.828 9.75 7.168 1 91.88 76 LEU B C 1
ATOM 1386 O O . LEU B 1 76 ? 11.203 10.922 7.055 1 91.88 76 LEU B O 1
ATOM 1390 N N . ALA B 1 77 ? 9.766 9.352 7.895 1 89.94 77 ALA B N 1
ATOM 1391 C CA . ALA B 1 77 ? 9.008 10.344 8.656 1 89.94 77 ALA B CA 1
ATOM 1392 C C . ALA B 1 77 ? 9.891 11.055 9.68 1 89.94 77 ALA B C 1
ATOM 1394 O O . ALA B 1 77 ? 9.781 12.266 9.867 1 89.94 77 ALA B O 1
ATOM 1395 N N . LYS B 1 78 ? 10.703 10.336 10.336 1 87.75 78 LYS B N 1
ATOM 1396 C CA . LYS B 1 78 ? 11.594 10.891 11.352 1 87.75 78 LYS B CA 1
ATOM 1397 C C . LYS B 1 78 ? 12.68 11.75 10.711 1 87.75 78 LYS B C 1
ATOM 1399 O O . LYS B 1 78 ? 12.883 12.906 11.109 1 87.75 78 LYS B O 1
ATOM 1404 N N . TRP B 1 79 ? 13.32 11.242 9.758 1 87.44 79 TRP B N 1
ATOM 1405 C CA . TRP B 1 79 ? 14.523 11.867 9.219 1 87.44 79 TRP B CA 1
ATOM 1406 C C . TRP B 1 79 ? 14.172 12.969 8.219 1 87.44 79 TRP B C 1
ATOM 1408 O O . TRP B 1 79 ? 14.812 14.016 8.188 1 87.44 79 TRP B O 1
ATOM 1418 N N . TRP B 1 80 ? 13.156 12.773 7.461 1 87.25 80 TRP B N 1
ATOM 1419 C CA . TRP B 1 80 ? 12.844 13.727 6.398 1 87.25 80 TRP B CA 1
ATOM 1420 C C . TRP B 1 80 ? 11.828 14.758 6.871 1 87.25 80 TRP B C 1
ATOM 1422 O O . TRP B 1 80 ? 11.922 15.938 6.516 1 87.25 80 TRP B O 1
ATOM 1432 N N . PHE B 1 81 ? 10.836 14.352 7.691 1 89.44 81 PHE B N 1
ATOM 1433 C CA . PHE B 1 81 ? 9.727 15.25 8.016 1 89.44 81 PHE B CA 1
ATOM 1434 C C . PHE B 1 81 ? 9.773 15.664 9.477 1 89.44 81 PHE B C 1
ATOM 1436 O O . PHE B 1 81 ? 9.031 16.547 9.898 1 89.44 81 PHE B O 1
ATOM 1443 N N . GLY B 1 82 ? 10.625 15.023 10.25 1 88.12 82 GLY B N 1
ATOM 1444 C CA . GLY B 1 82 ? 10.758 15.398 11.648 1 88.12 82 GLY B CA 1
ATOM 1445 C C . GLY B 1 82 ? 9.539 15.055 12.477 1 88.12 82 GLY B C 1
ATOM 1446 O O . GLY B 1 82 ? 9.227 15.742 13.453 1 88.12 82 GLY B O 1
ATOM 1447 N N . GLU B 1 83 ? 8.758 14.125 12.039 1 86.81 83 GLU B N 1
ATOM 1448 C CA . GLU B 1 83 ? 7.586 13.695 12.797 1 86.81 83 GLU B CA 1
ATOM 1449 C C . GLU B 1 83 ? 7.992 13.031 14.109 1 86.81 83 GLU B C 1
ATOM 1451 O O . GLU B 1 83 ? 9.031 12.367 14.18 1 86.81 83 GLU B O 1
ATOM 1456 N N . LYS B 1 84 ? 7.289 13.352 15.164 1 85.81 84 LYS B N 1
ATOM 1457 C CA . LYS B 1 84 ? 7.531 12.672 16.438 1 85.81 84 LYS B CA 1
ATOM 1458 C C . LYS B 1 84 ? 7.012 11.234 16.391 1 85.81 84 LYS B C 1
ATOM 1460 O O . LYS B 1 84 ? 5.816 11.008 16.203 1 85.81 84 LYS B O 1
ATOM 1465 N N . ILE B 1 85 ? 7.949 10.375 16.438 1 86.5 85 ILE B N 1
ATOM 1466 C CA . ILE B 1 85 ? 7.57 8.961 16.422 1 86.5 85 ILE B CA 1
ATOM 1467 C C . ILE B 1 85 ? 7.359 8.477 17.859 1 86.5 85 ILE B C 1
ATOM 1469 O O . ILE B 1 85 ? 8.32 8.289 18.609 1 86.5 85 ILE B O 1
ATOM 1473 N N . GLY B 1 86 ? 6.137 8.305 18.266 1 86.62 86 GLY B N 1
ATOM 1474 C CA . GLY B 1 86 ? 5.793 7.875 19.609 1 86.62 86 GLY B CA 1
ATOM 1475 C C . GLY B 1 86 ? 5.867 6.371 19.797 1 86.62 86 GLY B C 1
ATOM 1476 O O . GLY B 1 86 ? 6.078 5.633 18.844 1 86.62 86 GLY B O 1
ATOM 1477 N N . LYS B 1 87 ? 5.742 6.004 21.016 1 90.38 87 LYS B N 1
ATOM 1478 C CA . LYS B 1 87 ? 5.84 4.594 21.391 1 90.38 87 LYS B CA 1
ATOM 1479 C C . LYS B 1 87 ? 4.742 3.777 20.719 1 90.38 87 LYS B C 1
ATOM 1481 O O . LYS B 1 87 ? 4.965 2.629 20.328 1 90.38 87 LYS B O 1
ATOM 1486 N N . PHE B 1 88 ? 3.65 4.305 20.531 1 88.12 88 PHE B N 1
ATOM 1487 C CA . PHE B 1 88 ? 2.533 3.594 19.922 1 8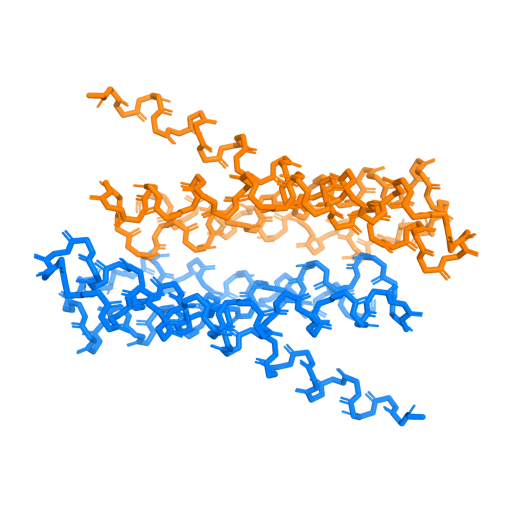8.12 88 PHE B CA 1
ATOM 1488 C C . PHE B 1 88 ? 2.797 3.328 18.453 1 88.12 88 PHE B C 1
ATOM 1490 O O . PHE B 1 88 ? 2.436 2.271 17.922 1 88.12 88 PHE B O 1
ATOM 1497 N N . LYS B 1 89 ? 3.418 4.324 17.766 1 87 89 LYS B N 1
ATOM 1498 C CA . LYS B 1 89 ? 3.758 4.121 16.359 1 87 89 LYS B CA 1
ATOM 1499 C C . LYS B 1 89 ? 4.793 3.016 16.203 1 87 89 LYS B C 1
ATOM 1501 O O . LYS B 1 89 ? 4.699 2.199 15.281 1 87 89 LYS B O 1
ATOM 1506 N N . ILE B 1 90 ? 5.715 3.041 17.125 1 89.44 90 ILE B N 1
ATOM 1507 C CA . ILE B 1 90 ? 6.746 2.012 17.078 1 89.44 90 ILE B CA 1
ATOM 1508 C C . ILE B 1 90 ? 6.133 0.647 17.375 1 89.44 90 ILE B C 1
ATOM 1510 O O . ILE B 1 90 ? 6.391 -0.326 16.672 1 89.44 90 ILE B O 1
ATOM 1514 N N . ALA B 1 91 ? 5.363 0.625 18.344 1 91.38 91 ALA B N 1
ATOM 1515 C CA . ALA B 1 91 ? 4.703 -0.624 18.703 1 91.38 91 ALA B CA 1
ATOM 1516 C C . ALA B 1 91 ? 3.803 -1.121 17.578 1 91.38 91 ALA B C 1
ATOM 1518 O O . ALA B 1 91 ? 3.795 -2.312 17.266 1 91.38 91 ALA B O 1
ATOM 1519 N N . GLY B 1 92 ? 3.037 -0.201 17.016 1 88.88 92 GLY B N 1
ATOM 1520 C CA . GLY B 1 92 ? 2.174 -0.564 15.906 1 88.88 92 GLY B CA 1
ATOM 1521 C C . GLY B 1 92 ? 2.932 -1.146 14.734 1 88.88 92 GLY B C 1
ATOM 1522 O O . GLY B 1 92 ? 2.533 -2.172 14.18 1 88.88 92 GLY B O 1
ATOM 1523 N N . THR B 1 93 ? 4.008 -0.569 14.453 1 87.81 93 THR B N 1
ATOM 1524 C CA . THR B 1 93 ? 4.832 -1.044 13.344 1 87.81 93 THR B CA 1
ATOM 1525 C C . THR B 1 93 ? 5.363 -2.445 13.625 1 87.81 93 THR B C 1
ATOM 1527 O O . THR B 1 93 ? 5.355 -3.307 12.75 1 87.81 93 THR B O 1
ATOM 1530 N N . CYS B 1 94 ? 5.801 -2.664 14.805 1 91.94 94 CYS B N 1
ATOM 1531 C CA . CYS B 1 94 ? 6.305 -3.977 15.195 1 91.94 94 CYS B CA 1
ATOM 1532 C C . CYS B 1 94 ? 5.219 -5.039 15.07 1 91.94 94 CYS B C 1
ATOM 1534 O O . CYS B 1 94 ? 5.473 -6.137 14.57 1 91.94 94 CYS B O 1
ATOM 1536 N N . ILE B 1 95 ? 4.086 -4.73 15.492 1 91.38 95 ILE B N 1
ATOM 1537 C CA . ILE B 1 95 ? 2.963 -5.656 15.422 1 91.38 95 ILE B CA 1
ATOM 1538 C C . ILE B 1 95 ? 2.611 -5.938 13.969 1 91.38 95 ILE B C 1
ATOM 1540 O O . ILE B 1 95 ? 2.389 -7.09 13.586 1 91.38 95 ILE B O 1
ATOM 1544 N N . ILE B 1 96 ? 2.574 -4.922 13.18 1 86.31 96 ILE B N 1
ATOM 1545 C CA . ILE B 1 96 ? 2.277 -5.078 11.766 1 86.31 96 ILE B CA 1
ATOM 1546 C C . ILE B 1 96 ? 3.307 -6 11.117 1 86.31 96 ILE B C 1
ATOM 1548 O O . ILE B 1 96 ? 2.949 -6.895 10.344 1 86.31 96 ILE B O 1
ATOM 1552 N N . MET B 1 97 ? 4.559 -5.875 11.484 1 87.94 97 MET B N 1
ATOM 1553 C CA . MET B 1 97 ? 5.613 -6.727 10.93 1 87.94 97 MET B CA 1
ATOM 1554 C C . MET B 1 97 ? 5.418 -8.18 11.352 1 87.94 97 MET B C 1
ATOM 1556 O O . MET B 1 97 ? 5.656 -9.094 10.562 1 87.94 97 MET B O 1
ATOM 1560 N N . CYS B 1 98 ? 5.02 -8.336 12.562 1 90.31 98 CYS B N 1
ATOM 1561 C CA . CYS B 1 98 ? 4.738 -9.688 13.039 1 90.31 98 CYS B CA 1
ATOM 1562 C C . CYS B 1 98 ? 3.604 -10.32 12.242 1 90.31 98 CYS B C 1
ATOM 1564 O O . CYS B 1 98 ? 3.674 -11.492 11.883 1 90.31 98 CYS B O 1
ATOM 1566 N N .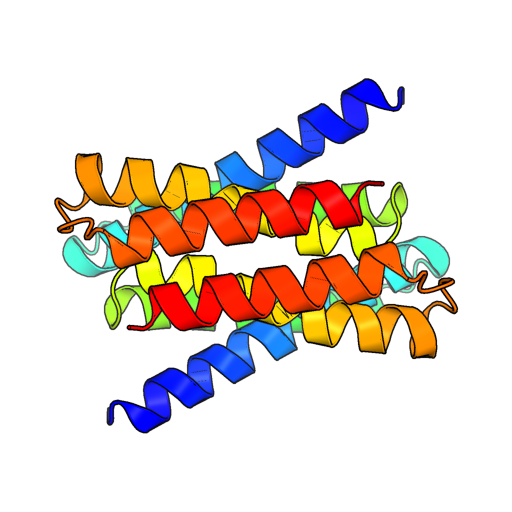 GLY B 1 99 ? 2.527 -9.508 12.023 1 86.88 99 GLY B N 1
ATOM 1567 C CA . GLY B 1 99 ? 1.427 -9.992 11.203 1 86.88 99 GLY B CA 1
ATOM 1568 C C . GLY B 1 99 ? 1.848 -10.367 9.797 1 86.88 99 GLY B C 1
ATOM 1569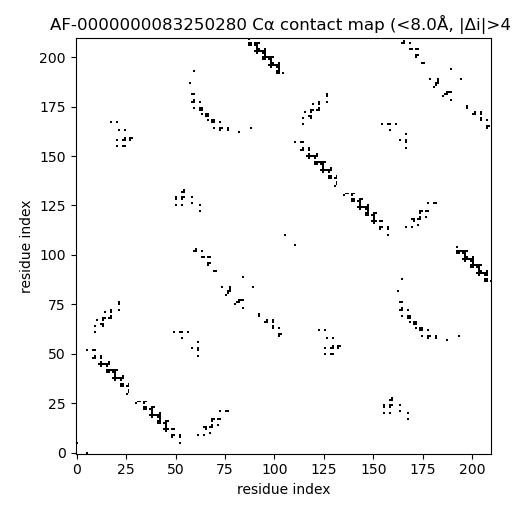 O O . GLY B 1 99 ? 1.388 -11.375 9.25 1 86.88 99 GLY B O 1
ATOM 1570 N N . LEU B 1 100 ? 2.748 -9.602 9.234 1 83.88 100 LEU B N 1
ATOM 1571 C CA . LEU B 1 100 ? 3.25 -9.867 7.887 1 83.88 100 LEU B CA 1
ATOM 1572 C C . LEU B 1 100 ? 4.008 -11.195 7.844 1 83.88 100 LEU B C 1
ATOM 1574 O O . LEU B 1 100 ? 3.893 -11.945 6.879 1 83.88 100 LEU B O 1
ATOM 1578 N N . LEU B 1 101 ? 4.773 -11.445 8.875 1 85.75 101 LEU B N 1
ATOM 1579 C CA . LEU B 1 101 ? 5.531 -12.688 8.938 1 85.75 101 LEU B CA 1
ATOM 1580 C C . LEU B 1 101 ? 4.598 -13.898 8.938 1 85.75 101 LEU B C 1
ATOM 1582 O O . LEU B 1 101 ? 4.918 -14.938 8.359 1 85.75 101 LEU B O 1
ATOM 1586 N N . LEU B 1 102 ? 3.473 -13.797 9.578 1 84.88 102 LEU B N 1
ATOM 1587 C CA . LEU B 1 102 ? 2.512 -14.891 9.633 1 84.88 102 LEU B CA 1
ATOM 1588 C C . LEU B 1 102 ? 1.868 -15.117 8.266 1 84.88 102 LEU B C 1
ATOM 1590 O O . LEU B 1 102 ? 1.479 -16.234 7.938 1 84.88 102 LEU B O 1
ATOM 1594 N N . LEU B 1 103 ? 1.709 -14.109 7.535 1 76.81 103 LEU B N 1
ATOM 1595 C CA . LEU B 1 103 ? 1.062 -14.211 6.234 1 76.81 103 LEU B CA 1
ATOM 1596 C C . LEU B 1 103 ? 1.954 -14.953 5.238 1 76.81 103 LEU B C 1
ATOM 1598 O O . LEU B 1 103 ? 1.464 -15.516 4.262 1 76.81 103 LEU B O 1
ATOM 1602 N N . VAL B 1 104 ? 3.271 -14.867 5.383 1 74.06 104 VAL B N 1
ATOM 1603 C CA . VAL B 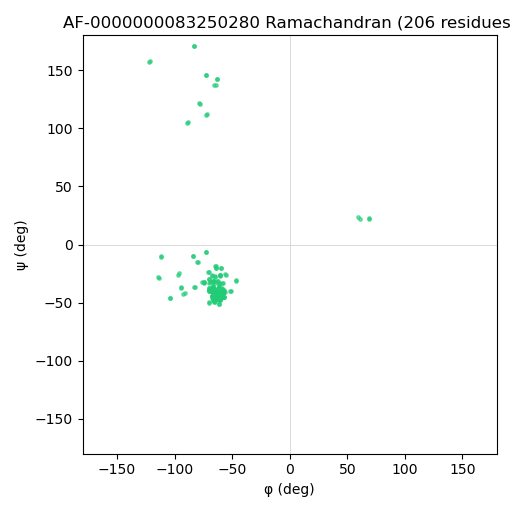1 104 ? 4.199 -15.508 4.453 1 74.06 104 VAL B CA 1
ATOM 1604 C C . VAL B 1 104 ? 4.398 -16.969 4.848 1 74.06 104 VAL B C 1
ATOM 1606 O O . VAL B 1 104 ? 4.922 -17.766 4.066 1 74.06 104 VAL B O 1
ATOM 1609 N N . LEU B 1 105 ? 3.895 -17.297 6.02 1 73.12 105 LEU B N 1
ATOM 1610 C CA . LEU B 1 105 ? 4.016 -18.688 6.441 1 73.12 105 LEU B CA 1
ATOM 1611 C C . LEU B 1 105 ? 2.926 -19.547 5.809 1 73.12 105 LEU B C 1
ATOM 1613 O O . LEU B 1 105 ? 1.82 -19.062 5.555 1 73.12 105 LEU B O 1
#

Nearest PDB structures (foldseek):
  8uoz-assembly1_A  TM=8.258E-01  e=1.444E-02  Escherichia coli
  8tgy-assembly1_A  TM=8.522E-01  e=1.997E-02  Clostridia bacterium
  7ssu-assembly1_A  TM=7.987E-01  e=1.698E-02  Escherichia coli K-12
  7t00-assembly1_A  TM=7.890E-01  e=1.524E-02  Escherichia coli K-12
  8vxu-assembly1_A  TM=7.531E-01  e=4.033E-02  Clostridia bacterium

InterPro domains:
  IPR000620 EamA domain [PF00892] (6-104)
  IPR037185 Multidrug transporter EmrE superfamily [SSF103481] (10-104)

Radius of gyration: 16.09 Å; Cα contacts (8 Å, |Δi|>4): 301; chains: 2; bounding box: 29×44×43 Å

pLDDT: mean 89.42, std 5.11, range [61.25, 95.44]

Organism: NCBI:txid582686

Secondary structure (DSSP, 8-state):
--HHHHHHHHHHHHHHHHHHHHHHHHHHHH--HHHHHHHHHHHHHHHHHHHHHHHHS-HHHHHHHGGGHHHHHHHHHHHHH-----HHHHHHHHHHHHHHHHHH-/--HHHHHHHHHHHHHHHHHHHHHHHHHHHH--HHHHHHHHHHHHHHHHHHHHHHHHS-HHHHHHHGGGHHHHHHHHHHHHH-----HHHHHHHHHHHHHHHHHH-

Solvent-accessible surface area (backbone atoms only — not comparable to full-atom values): 10416 Å² total; per-residue (Å²): 134,57,76,65,55,56,53,50,48,49,52,48,23,23,51,27,36,34,52,10,50,52,28,37,34,48,20,61,75,68,68,43,64,67,32,43,52,53,14,47,51,29,32,48,51,15,49,51,44,47,51,53,45,37,62,74,42,58,64,70,45,56,62,43,53,48,51,59,20,42,60,51,32,52,53,45,32,40,74,74,68,61,48,85,81,48,70,43,44,52,50,11,51,52,37,28,51,54,14,47,57,34,38,77,94,134,56,74,66,54,55,52,49,48,48,52,49,23,23,51,26,36,34,51,10,50,51,28,38,34,48,20,62,75,67,68,44,64,67,32,44,53,52,13,47,51,30,31,48,51,15,49,51,44,48,52,54,45,36,63,75,41,58,62,69,46,55,60,45,51,48,52,58,20,42,60,51,33,53,53,45,30,40,74,74,68,61,49,86,81,48,70,43,43,53,49,12,50,52,37,29,52,53,12,47,54,33,39,75,94